Protein AF-A0A9Q3F6R2-F1 (afdb_monomer)

Secondary structure (DSSP, 8-state):
--------------------------------------------------------------------------PPP--EE-TTT--EE-HHHHHHHHHHHHHHHHHHHHHHHHHHHHHHHHHHHHHHHHHHHHHHHHHHHHHHHHHHHHHHHHHHHHHHHHHHHHHHHHHHHHHHHHHHHHHHHHHHHHHHHHHT-HHHHHHHHHHHHHT--

Mean predicted aligned error: 19.57 Å

pLDDT: mean 74.81, std 23.95, range [35.78, 98.62]

Solvent-accessible surface area (backbone atoms only — not comparable to full-atom values): 13846 Å² total; per-residue (Å²): 138,89,83,86,78,86,91,81,86,88,85,86,78,87,80,84,83,80,89,78,91,77,94,73,86,78,75,82,81,80,82,74,84,82,84,79,76,90,80,88,83,84,84,85,80,88,87,85,86,88,78,90,81,85,85,85,79,89,85,86,83,87,87,88,87,82,90,80,84,82,71,84,74,76,71,76,74,66,69,40,66,36,94,87,77,69,48,77,27,50,67,83,52,35,62,62,46,46,56,52,51,50,53,49,50,52,51,54,50,50,50,55,51,51,52,50,51,54,49,53,53,50,50,57,46,52,54,47,54,52,51,53,50,52,52,50,51,53,52,52,53,51,50,55,49,52,52,51,50,52,53,52,51,55,51,50,52,50,54,53,50,53,51,52,54,54,50,54,51,52,54,51,53,50,51,53,50,52,52,53,51,52,51,51,54,52,52,50,52,52,49,52,50,61,71,70,36,65,68,61,59,51,53,52,49,52,54,55,55,66,73,77,111

Foldseek 3Di:
DDDDDDPDDPDDDDDDDDDDDDDDDDDDDDDDDDDDDDDDDDDDDDDDDDDDDDDDDDDDDYDDDDDDDDPPPVDDAPWDAAPQPRDTDGPVVRVVCNVVSVVVVVVVVVVVVVVVVVVVVVVVVVVVVVVVVVVVVVVVVVVVVVVVVVVVVVVVVVVVVVVVVVVVVVVVVVVVVVVVVVVVVVVVVVVVCVVPPCVVVVVVVVVVVVVVD

Organism: NCBI:txid1389203

Sequence (213 aa):
MNWSLPNYLLSLQESSPSNLNDSEIVEPLKFEPSSSKNEMEKAEDQSNPYSLAANDSHSTPSPINNDHSQQLMRRKPKDTFCIHCHHHFTARGAKLHAQRCSRKRENDLALIVQDRIRSTEAQAKEEREIYDAVIKQMREEIYDLQESLKAIWHTLEITKRDYQTSLEYVDTQKIELELARSEINRLQQNLEFSINHPSLATQKTELTTSLLL

Radius of gyration: 57.31 Å; Cα contacts (8 Å, |Δi|>4): 31; chains: 1; bounding box: 109×50×186 Å

Structure (mmCIF, N/CA/C/O backbone):
data_AF-A0A9Q3F6R2-F1
#
_entry.id   AF-A0A9Q3F6R2-F1
#
loop_
_atom_site.group_PDB
_atom_site.id
_atom_site.type_symbol
_atom_site.label_atom_id
_atom_site.label_alt_id
_atom_site.label_comp_id
_atom_site.label_asym_id
_atom_site.label_entity_id
_atom_site.label_seq_id
_atom_site.pdbx_PDB_ins_code
_atom_site.Cartn_x
_atom_site.Cartn_y
_atom_site.Cartn_z
_atom_site.occupancy
_atom_site.B_iso_or_equiv
_atom_site.auth_seq_id
_atom_site.auth_comp_id
_atom_site.auth_asym_id
_atom_site.auth_atom_id
_atom_site.pdbx_PDB_model_num
ATOM 1 N N . MET A 1 1 ? 15.185 29.850 5.530 1.00 41.16 1 MET A N 1
ATOM 2 C CA . MET A 1 1 ? 15.185 28.904 4.395 1.00 41.16 1 MET A CA 1
ATOM 3 C C . MET A 1 1 ? 13.739 28.515 4.147 1.00 41.16 1 MET A C 1
ATOM 5 O O . MET A 1 1 ? 13.181 27.765 4.933 1.00 41.16 1 MET A O 1
ATOM 9 N N . ASN A 1 2 ? 13.117 29.145 3.150 1.00 39.22 2 ASN A N 1
ATOM 10 C CA . ASN A 1 2 ? 11.712 28.951 2.795 1.00 39.22 2 ASN A CA 1
ATOM 11 C C . ASN A 1 2 ? 11.591 27.737 1.878 1.00 39.22 2 ASN A C 1
ATOM 13 O O . ASN A 1 2 ? 12.096 27.774 0.760 1.00 39.22 2 ASN A O 1
ATOM 17 N N . TRP A 1 3 ? 10.903 26.699 2.342 1.00 39.00 3 TRP A N 1
ATOM 18 C CA . TRP A 1 3 ? 10.442 25.606 1.496 1.00 39.00 3 TRP A CA 1
ATOM 19 C C . TRP A 1 3 ? 8.949 25.813 1.256 1.00 39.00 3 TRP A C 1
ATOM 21 O O . TRP A 1 3 ? 8.133 25.623 2.153 1.00 39.00 3 TRP A O 1
ATOM 31 N N . SER A 1 4 ? 8.615 26.286 0.057 1.00 43.00 4 SER A N 1
ATOM 32 C CA . SER A 1 4 ? 7.243 26.341 -0.442 1.00 43.00 4 SER A CA 1
ATOM 33 C C . SER A 1 4 ? 6.946 25.008 -1.126 1.00 43.00 4 SER A C 1
ATOM 35 O O . SER A 1 4 ? 7.603 24.668 -2.110 1.00 43.00 4 SER A O 1
ATOM 37 N N . LEU A 1 5 ? 6.001 24.240 -0.584 1.00 54.50 5 LEU A N 1
ATOM 38 C CA . LEU A 1 5 ? 5.472 23.020 -1.198 1.00 54.50 5 LEU A CA 1
ATOM 39 C C . LEU A 1 5 ? 4.297 23.380 -2.130 1.00 54.50 5 LEU A C 1
ATOM 41 O O . LEU A 1 5 ? 3.478 24.223 -1.755 1.00 54.50 5 LEU A O 1
ATOM 45 N N . PRO A 1 6 ? 4.169 22.769 -3.323 1.00 51.97 6 PRO A N 1
ATOM 46 C CA . PRO A 1 6 ? 3.037 23.026 -4.208 1.00 51.97 6 PRO A CA 1
ATOM 47 C C . PRO A 1 6 ? 1.730 22.426 -3.671 1.00 51.97 6 PRO A C 1
ATOM 49 O O . PRO A 1 6 ? 1.611 21.218 -3.477 1.00 51.97 6 PRO A O 1
ATOM 52 N N . ASN A 1 7 ? 0.730 23.293 -3.503 1.00 49.62 7 ASN A N 1
ATOM 53 C CA . ASN A 1 7 ? -0.683 22.956 -3.333 1.00 49.62 7 ASN A CA 1
ATOM 54 C C . ASN A 1 7 ? -1.226 22.271 -4.596 1.00 49.62 7 ASN A C 1
ATOM 56 O O . ASN A 1 7 ? -1.571 22.958 -5.554 1.00 49.62 7 ASN A O 1
ATOM 60 N N . TYR A 1 8 ? -1.345 20.945 -4.589 1.00 47.72 8 TYR A N 1
ATOM 61 C CA . TYR A 1 8 ? -2.113 20.202 -5.598 1.00 47.72 8 TYR A CA 1
ATOM 62 C C . TYR A 1 8 ? -2.826 18.982 -5.003 1.00 47.72 8 TYR A C 1
ATOM 64 O O . TYR A 1 8 ? -2.794 17.918 -5.593 1.00 47.72 8 TYR A O 1
ATOM 72 N N . LEU A 1 9 ? -3.487 19.106 -3.848 1.00 45.59 9 LEU A N 1
ATOM 73 C CA . LEU A 1 9 ? -4.456 18.097 -3.382 1.00 45.59 9 LEU A CA 1
ATOM 74 C C . LEU A 1 9 ? -5.565 18.748 -2.540 1.00 45.59 9 LEU A C 1
ATOM 76 O O . LEU A 1 9 ? -5.749 18.456 -1.364 1.00 45.59 9 LEU A O 1
ATOM 80 N N . LEU A 1 10 ? -6.314 19.656 -3.160 1.00 49.31 10 LEU A N 1
ATOM 81 C CA . LEU A 1 10 ? -7.579 20.163 -2.631 1.00 49.31 10 LEU A CA 1
ATOM 82 C C . LEU A 1 10 ? -8.619 20.009 -3.733 1.00 49.31 10 LEU A C 1
ATOM 84 O O . LEU A 1 10 ? -8.715 20.868 -4.597 1.00 49.31 10 LEU A O 1
ATOM 88 N N . SER A 1 11 ? -9.294 18.857 -3.728 1.00 48.75 11 SER A N 1
ATOM 89 C CA . SER A 1 11 ? -10.658 18.638 -4.228 1.00 48.75 11 SER A CA 1
ATOM 90 C C . SER A 1 11 ? -10.917 17.137 -4.300 1.00 48.75 11 SER A C 1
ATOM 92 O O . SER A 1 11 ? -10.676 16.528 -5.330 1.00 48.75 11 SER A O 1
ATOM 94 N N . LEU A 1 12 ? -11.426 16.550 -3.218 1.00 44.28 12 LEU A N 1
ATOM 95 C CA . LEU A 1 12 ? -12.366 15.428 -3.280 1.00 44.28 12 LEU A CA 1
ATOM 96 C C . LEU A 1 12 ? -13.216 15.501 -2.011 1.00 44.28 12 LEU A C 1
ATOM 98 O O . LEU A 1 12 ? -12.888 14.979 -0.949 1.00 44.28 12 LEU A O 1
ATOM 102 N N . GLN A 1 13 ? -14.263 16.303 -2.150 1.00 44.28 13 GLN A N 1
ATOM 103 C CA . GLN A 1 13 ? -15.336 16.492 -1.200 1.00 44.28 13 GLN A CA 1
ATOM 104 C C . GLN A 1 13 ? -16.346 15.348 -1.365 1.00 44.28 13 GLN A C 1
ATOM 106 O O . GLN A 1 13 ? -16.750 15.030 -2.479 1.00 44.28 13 GLN A O 1
ATOM 111 N N . GLU A 1 14 ? -16.684 14.746 -0.227 1.00 46.06 14 GLU A N 1
ATOM 112 C CA . GLU A 1 14 ? -17.951 14.110 0.152 1.00 46.06 14 GLU A CA 1
ATOM 113 C C . GLU A 1 14 ? -18.752 13.354 -0.922 1.00 46.06 14 GLU A C 1
ATOM 115 O O . GLU A 1 14 ? -19.451 13.922 -1.756 1.00 46.06 14 GLU A O 1
ATOM 120 N N . SER A 1 15 ? -18.815 12.035 -0.759 1.00 44.41 15 SER A N 1
ATOM 121 C CA . SER A 1 15 ? -20.092 11.316 -0.834 1.00 44.41 15 SER A CA 1
ATOM 122 C C . SER A 1 15 ? -19.966 9.961 -0.140 1.00 44.41 15 SER A C 1
ATOM 124 O O . SER A 1 15 ? -19.318 9.041 -0.625 1.00 44.41 15 SER A O 1
ATOM 126 N N . SER A 1 16 ? -20.609 9.843 1.023 1.00 45.66 16 SER A N 1
ATOM 127 C CA . SER A 1 16 ? -21.118 8.545 1.474 1.00 45.66 16 SER A CA 1
ATOM 128 C C . SER A 1 16 ? -22.253 8.121 0.537 1.00 45.66 16 SER A C 1
ATOM 130 O O . SER A 1 16 ? -23.018 8.975 0.081 1.00 45.66 16 SER A O 1
ATOM 132 N N . PRO A 1 17 ? -22.427 6.812 0.321 1.00 52.22 17 PRO A N 1
ATOM 133 C CA . PRO A 1 17 ? -23.626 6.237 0.905 1.00 52.22 17 PRO A CA 1
ATOM 134 C C . PRO A 1 17 ? -23.395 4.894 1.597 1.00 52.22 17 PRO A C 1
ATOM 136 O O . PRO A 1 17 ? -22.452 4.147 1.357 1.00 52.22 17 PRO A O 1
ATOM 139 N N . SER A 1 18 ? -24.324 4.666 2.510 1.00 43.28 18 SER A N 1
ATOM 140 C CA . SER A 1 18 ? -24.515 3.539 3.400 1.00 43.28 18 SER A CA 1
ATOM 141 C C . SER A 1 18 ? -24.787 2.215 2.684 1.00 43.28 18 SER A C 1
ATOM 143 O O . SER A 1 18 ? -25.370 2.207 1.606 1.00 43.28 18 SER A O 1
ATOM 145 N N . ASN A 1 19 ? -24.524 1.134 3.426 1.00 44.12 19 ASN A N 1
ATOM 146 C CA . ASN A 1 19 ? -25.153 -0.188 3.347 1.00 44.12 19 ASN A CA 1
ATOM 147 C C . ASN A 1 19 ? -25.058 -0.936 2.014 1.00 44.12 19 ASN A C 1
ATOM 149 O O . ASN A 1 19 ? -25.747 -0.601 1.063 1.00 44.12 19 ASN A O 1
ATOM 153 N N . LEU A 1 20 ? -24.368 -2.077 2.046 1.00 47.88 20 LEU A N 1
ATOM 154 C CA . LEU A 1 20 ? -24.984 -3.371 1.749 1.00 47.88 20 LEU A CA 1
ATOM 155 C C . LEU A 1 20 ? -24.122 -4.484 2.363 1.00 47.88 20 LEU A C 1
ATOM 157 O O . LEU A 1 20 ? -22.929 -4.600 2.089 1.00 47.88 20 LEU A O 1
ATOM 161 N N . ASN A 1 21 ? -24.763 -5.270 3.228 1.00 48.19 21 ASN A N 1
ATOM 162 C CA . ASN A 1 21 ? -24.410 -6.664 3.453 1.00 48.19 21 ASN A CA 1
ATOM 163 C C . ASN A 1 21 ? -24.349 -7.364 2.091 1.00 48.19 21 ASN A C 1
ATOM 165 O O . ASN A 1 21 ? -25.269 -7.201 1.298 1.00 48.19 21 ASN A O 1
ATOM 169 N N . ASP A 1 22 ? -23.313 -8.151 1.836 1.00 45.06 22 ASP A N 1
ATOM 170 C CA . ASP A 1 22 ? -23.490 -9.598 1.764 1.00 45.06 22 ASP A CA 1
ATOM 171 C C . ASP A 1 22 ? -22.140 -10.298 1.656 1.00 45.06 22 ASP A C 1
ATOM 173 O O . ASP A 1 22 ? -21.178 -9.831 1.050 1.00 45.06 22 ASP A O 1
ATOM 177 N N . SER A 1 23 ? -22.077 -11.417 2.366 1.00 53.72 23 SER A N 1
ATOM 178 C CA . SER A 1 23 ? -20.930 -12.301 2.436 1.00 53.72 23 SER A CA 1
ATOM 179 C C . SER A 1 23 ? -20.843 -13.086 1.136 1.00 53.72 23 SER A C 1
ATOM 181 O O . SER A 1 23 ? -21.634 -14.001 0.929 1.00 53.72 23 SER A O 1
ATOM 183 N N . GLU A 1 24 ? -19.864 -12.775 0.292 1.00 49.75 24 GLU A N 1
ATOM 184 C CA . GLU A 1 24 ? -19.479 -13.660 -0.802 1.00 49.75 24 GLU A CA 1
ATOM 185 C C . GLU A 1 24 ? -18.028 -14.103 -0.610 1.00 49.75 24 GLU A C 1
ATOM 187 O O . GLU A 1 24 ? -17.073 -13.324 -0.628 1.00 49.75 24 GLU A O 1
ATOM 192 N N . ILE A 1 25 ? -17.899 -15.395 -0.325 1.00 53.69 25 ILE A N 1
ATOM 193 C CA . ILE A 1 25 ? -16.655 -16.139 -0.199 1.00 53.69 25 ILE A CA 1
ATOM 194 C C . ILE A 1 25 ? -16.015 -16.159 -1.590 1.00 53.69 25 ILE A C 1
ATOM 196 O O . ILE A 1 25 ? -16.430 -16.923 -2.457 1.00 53.69 25 ILE A O 1
ATOM 200 N N . VAL A 1 26 ? -15.017 -15.304 -1.813 1.00 49.88 26 VAL A N 1
ATOM 201 C CA . VAL A 1 26 ? -14.212 -15.339 -3.037 1.00 49.88 26 VAL A CA 1
ATOM 202 C C . VAL A 1 26 ? -13.171 -16.445 -2.894 1.00 49.88 26 VAL A C 1
ATOM 204 O O . VAL A 1 26 ? -12.203 -16.342 -2.140 1.00 49.88 26 VAL A O 1
ATOM 207 N N . GLU A 1 27 ? -13.418 -17.532 -3.613 1.00 62.59 27 GLU A N 1
ATOM 208 C CA . GLU A 1 27 ? -12.507 -18.651 -3.822 1.00 62.59 27 GLU A CA 1
ATOM 209 C C . GLU A 1 27 ? -11.186 -18.150 -4.453 1.00 62.59 27 GLU A C 1
ATOM 211 O O . GLU A 1 27 ? -11.216 -17.325 -5.373 1.00 62.59 27 GLU A O 1
ATOM 216 N N . PRO A 1 28 ? -10.002 -18.596 -3.995 1.00 52.81 28 PRO A N 1
ATOM 217 C CA . PRO A 1 28 ? -8.743 -18.121 -4.556 1.00 52.81 28 PRO A CA 1
ATOM 218 C C . PRO A 1 28 ? -8.548 -18.648 -5.986 1.00 52.81 28 PRO A C 1
ATOM 220 O O . PRO A 1 28 ? -8.394 -19.852 -6.206 1.00 52.81 28 PRO A O 1
ATOM 223 N N . LEU A 1 29 ? -8.504 -17.728 -6.958 1.00 49.31 29 LEU A N 1
ATOM 224 C CA . LEU A 1 29 ? -8.127 -18.012 -8.344 1.00 49.31 29 LEU A CA 1
ATOM 225 C C . LEU A 1 29 ? -6.753 -18.698 -8.392 1.00 49.31 29 LEU A C 1
ATOM 227 O O . LEU A 1 29 ? -5.720 -18.098 -8.086 1.00 49.31 29 LEU A O 1
ATOM 231 N N . LYS A 1 30 ? -6.739 -19.956 -8.841 1.00 49.38 30 LYS A N 1
ATOM 232 C CA . LYS A 1 30 ? -5.527 -20.651 -9.281 1.00 49.38 30 LYS A CA 1
ATOM 233 C C . LYS A 1 30 ? -4.996 -19.967 -10.541 1.00 49.38 30 LYS A C 1
ATOM 235 O O . LYS A 1 30 ? -5.598 -20.068 -11.605 1.00 49.38 30 LYS A O 1
ATOM 240 N N . PHE A 1 31 ? -3.858 -19.295 -10.417 1.00 49.31 31 PHE A N 1
ATOM 241 C CA . PHE A 1 31 ? -3.061 -18.856 -11.558 1.00 49.31 31 PHE A CA 1
ATOM 242 C C . PHE A 1 31 ? -2.320 -20.069 -12.136 1.00 49.31 31 PHE A C 1
ATOM 244 O O . PHE A 1 31 ? -1.377 -20.570 -11.523 1.00 49.31 31 PHE A O 1
ATOM 251 N N . GLU A 1 32 ? -2.735 -20.546 -13.309 1.00 55.84 32 GLU A N 1
ATOM 252 C CA . GLU A 1 32 ? -1.864 -21.372 -14.146 1.00 55.84 32 GLU A CA 1
ATOM 253 C C . GLU A 1 32 ? -0.921 -20.464 -14.953 1.00 55.84 32 GLU A C 1
ATOM 255 O O . GLU A 1 32 ? -1.377 -19.489 -15.557 1.00 55.84 32 GLU A O 1
ATOM 260 N N . PRO A 1 33 ? 0.390 -20.753 -15.004 1.00 48.53 33 PRO A N 1
ATOM 261 C CA . PRO A 1 33 ? 1.300 -20.042 -15.884 1.00 48.53 33 PRO A CA 1
ATOM 262 C C . PRO A 1 33 ? 1.116 -20.552 -17.317 1.00 48.53 33 PRO A C 1
ATOM 264 O O . PRO A 1 33 ? 1.596 -21.624 -17.689 1.00 48.53 33 PRO A O 1
ATOM 267 N N . SER A 1 34 ? 0.438 -19.764 -18.149 1.00 42.72 34 SER A N 1
ATOM 268 C CA . SER A 1 34 ? 0.380 -19.988 -19.591 1.00 42.72 34 SER A CA 1
ATOM 269 C C . SER A 1 34 ? 1.767 -19.785 -20.209 1.00 42.72 34 SER A C 1
ATOM 271 O O . SER A 1 34 ? 2.235 -18.665 -20.414 1.00 42.72 34 SER A O 1
ATOM 273 N N . SER A 1 35 ? 2.422 -20.910 -20.491 1.00 47.09 35 SER A N 1
ATOM 274 C CA . SER A 1 35 ? 3.579 -21.031 -21.372 1.00 47.09 35 SER A CA 1
ATOM 275 C C . SER A 1 35 ? 3.159 -20.687 -22.803 1.00 47.09 35 SER A C 1
ATOM 277 O O . SER A 1 35 ? 2.506 -21.495 -23.461 1.00 47.09 35 SER A O 1
ATOM 279 N N . SER A 1 36 ? 3.541 -19.507 -23.294 1.00 44.75 36 SER A N 1
ATOM 280 C CA . SER A 1 36 ? 3.466 -19.196 -24.724 1.00 44.75 36 SER A CA 1
ATOM 281 C C . SER A 1 36 ? 4.859 -19.175 -25.326 1.00 44.75 36 SER A C 1
ATOM 283 O O . SER A 1 36 ? 5.738 -18.403 -24.948 1.00 44.75 36 SER A O 1
ATOM 285 N N . LYS A 1 37 ? 5.024 -20.128 -26.238 1.00 46.75 37 LYS A N 1
ATOM 286 C CA . LYS A 1 37 ? 6.197 -20.422 -27.042 1.00 46.75 37 LYS A CA 1
ATOM 287 C C . LYS A 1 37 ? 6.466 -19.303 -28.045 1.00 46.75 37 LYS A C 1
ATOM 289 O O . LYS A 1 37 ? 5.549 -18.671 -28.556 1.00 46.75 37 LYS A O 1
ATOM 294 N N . ASN A 1 38 ? 7.752 -19.152 -28.341 1.00 42.53 38 ASN A N 1
ATOM 295 C CA . ASN A 1 38 ? 8.293 -18.486 -29.517 1.00 42.53 38 ASN A CA 1
ATOM 296 C C . ASN A 1 38 ? 7.565 -18.920 -30.795 1.00 42.53 38 ASN A C 1
ATOM 298 O O . ASN A 1 38 ? 7.578 -20.109 -31.110 1.00 42.53 38 ASN A O 1
ATOM 302 N N . GLU A 1 39 ? 7.094 -17.959 -31.584 1.00 48.97 39 GLU A N 1
ATOM 303 C CA . GLU A 1 39 ? 6.972 -18.130 -33.030 1.00 48.97 39 GLU A CA 1
ATOM 304 C C . GLU A 1 39 ? 7.717 -16.996 -33.730 1.00 48.97 39 GLU A C 1
ATOM 306 O O . GLU A 1 39 ? 7.384 -15.815 -33.678 1.00 48.97 39 GLU A O 1
ATOM 311 N N . MET A 1 40 ? 8.836 -17.423 -34.298 1.00 47.97 40 MET A N 1
ATOM 312 C CA . MET A 1 40 ? 9.723 -16.712 -35.188 1.00 47.97 40 MET A CA 1
ATOM 313 C C . MET A 1 40 ? 9.092 -16.812 -36.575 1.00 47.97 40 MET A C 1
ATOM 315 O O . MET A 1 40 ? 9.150 -17.883 -37.175 1.00 47.97 40 MET A O 1
ATOM 319 N N . GLU A 1 41 ? 8.491 -15.734 -37.077 1.00 50.66 41 GLU A N 1
ATOM 320 C CA . GLU A 1 41 ? 8.012 -15.698 -38.459 1.00 50.66 41 GLU A CA 1
ATOM 321 C C . GLU A 1 41 ? 8.889 -14.789 -39.322 1.00 50.66 41 GLU A C 1
ATOM 323 O O . GLU A 1 41 ? 9.129 -13.610 -39.062 1.00 50.66 41 GLU A O 1
ATOM 328 N N . LYS A 1 42 ? 9.445 -15.458 -40.324 1.00 44.56 42 LYS A N 1
ATOM 329 C CA . LYS A 1 42 ? 10.435 -15.045 -41.299 1.00 44.56 42 LYS A CA 1
ATOM 330 C C . LYS A 1 42 ? 9.688 -14.455 -42.495 1.00 44.56 42 LYS A C 1
ATOM 332 O O . LYS A 1 42 ? 8.955 -15.182 -43.153 1.00 44.56 42 LYS A O 1
ATOM 337 N N . ALA A 1 43 ? 9.915 -13.183 -42.810 1.00 45.28 43 ALA A N 1
ATOM 338 C CA . ALA A 1 43 ? 9.476 -12.586 -44.070 1.00 45.28 43 ALA A CA 1
ATOM 339 C C . ALA A 1 43 ? 10.702 -12.189 -44.905 1.00 45.28 43 ALA A C 1
ATOM 341 O O . ALA A 1 43 ? 11.269 -11.108 -44.757 1.00 45.28 43 ALA A O 1
ATOM 342 N N . GLU A 1 44 ? 11.126 -13.114 -45.766 1.00 48.16 44 GLU A N 1
ATOM 343 C CA . GLU A 1 44 ? 11.818 -12.808 -47.017 1.00 48.16 44 GLU A CA 1
ATOM 344 C C . GLU A 1 44 ? 10.722 -12.554 -48.061 1.00 48.16 44 GLU A C 1
ATOM 346 O O . GLU A 1 44 ? 9.926 -13.458 -48.283 1.00 48.16 44 GLU A O 1
ATOM 351 N N . ASP A 1 45 ? 10.661 -11.374 -48.692 1.00 39.19 45 ASP A N 1
ATOM 352 C CA . ASP A 1 45 ? 10.586 -11.328 -50.159 1.00 39.19 45 ASP A CA 1
ATOM 353 C C . ASP A 1 45 ? 10.744 -9.928 -50.781 1.00 39.19 45 ASP A C 1
ATOM 355 O O . ASP A 1 45 ? 10.048 -8.970 -50.462 1.00 39.19 45 ASP A O 1
ATOM 359 N N . GLN A 1 46 ? 11.698 -9.880 -51.713 1.00 42.19 46 GLN A N 1
ATOM 360 C CA . GLN A 1 46 ? 11.608 -9.314 -53.062 1.00 42.19 46 GLN A CA 1
ATOM 361 C C . GLN A 1 46 ? 10.885 -7.971 -53.292 1.00 42.19 46 GLN A C 1
ATOM 363 O O . GLN A 1 46 ? 9.679 -7.921 -53.493 1.00 42.19 46 GLN A O 1
ATOM 368 N N . SER A 1 47 ? 11.676 -6.929 -53.578 1.00 44.28 47 SER A N 1
ATOM 369 C CA . SER A 1 47 ? 11.513 -6.188 -54.843 1.00 44.28 47 SER A CA 1
ATOM 370 C C . SER A 1 47 ? 12.758 -5.361 -55.184 1.00 44.28 47 SER A C 1
ATOM 372 O O . SER A 1 47 ? 13.061 -4.347 -54.557 1.00 44.28 47 SER A O 1
ATOM 374 N N . ASN A 1 48 ? 13.466 -5.820 -56.212 1.00 46.91 48 ASN A N 1
ATOM 375 C CA . ASN A 1 48 ? 14.524 -5.137 -56.950 1.00 46.91 48 ASN A CA 1
ATOM 376 C C . ASN A 1 48 ? 13.894 -4.427 -58.165 1.00 46.91 48 ASN A C 1
ATOM 378 O O . ASN A 1 48 ? 13.227 -5.114 -58.938 1.00 46.91 48 ASN A O 1
ATOM 382 N N . PRO A 1 49 ? 14.117 -3.123 -58.407 1.00 45.03 49 PRO A N 1
ATOM 383 C CA . PRO A 1 49 ? 13.793 -2.512 -59.688 1.00 45.03 49 PRO A CA 1
ATOM 384 C C . PRO A 1 49 ? 15.075 -2.170 -60.467 1.00 45.03 49 PRO A C 1
ATOM 386 O O . PRO A 1 49 ? 15.696 -1.128 -60.269 1.00 45.03 49 PRO A O 1
ATOM 389 N N . TYR A 1 50 ? 15.447 -3.042 -61.406 1.00 40.03 50 TYR A N 1
ATOM 390 C CA . TYR A 1 50 ? 16.255 -2.661 -62.569 1.00 40.03 50 TYR A CA 1
ATOM 391 C C . TYR A 1 50 ? 15.341 -2.024 -63.622 1.00 40.03 50 TYR A C 1
ATOM 393 O O . TYR A 1 50 ? 14.316 -2.616 -63.948 1.00 40.03 50 TYR A O 1
ATOM 401 N N . SER A 1 51 ? 15.744 -0.884 -64.192 1.00 42.03 51 SER A N 1
ATOM 402 C CA . SER A 1 51 ? 15.527 -0.458 -65.597 1.00 42.03 51 SER A CA 1
ATOM 403 C C . SER A 1 51 ? 16.226 0.903 -65.774 1.00 42.03 51 SER A C 1
ATOM 405 O O . SER A 1 51 ? 15.779 1.898 -65.220 1.00 42.03 51 SER A O 1
ATOM 407 N N . LEU A 1 52 ? 17.459 1.002 -66.287 1.00 48.31 52 LEU A N 1
ATOM 408 C CA . LEU A 1 52 ? 17.847 0.945 -67.707 1.00 48.31 52 LEU A CA 1
ATOM 409 C C . LEU A 1 52 ? 16.872 1.691 -68.630 1.00 48.31 52 LEU A C 1
ATOM 411 O O . LEU A 1 52 ? 15.884 1.129 -69.083 1.00 48.31 52 LEU A O 1
ATOM 415 N N . ALA A 1 53 ? 17.224 2.931 -68.969 1.00 40.28 53 ALA A N 1
ATOM 416 C CA . ALA A 1 53 ? 16.799 3.575 -70.205 1.00 40.28 53 ALA A CA 1
ATOM 417 C C . ALA A 1 53 ? 18.053 4.090 -70.921 1.00 40.28 53 ALA A C 1
ATOM 419 O O . ALA A 1 53 ? 18.646 5.104 -70.549 1.00 40.28 53 ALA A O 1
ATOM 420 N N . ALA A 1 54 ? 18.486 3.310 -71.909 1.00 40.66 54 ALA A N 1
ATOM 421 C CA . ALA A 1 54 ? 19.370 3.739 -72.975 1.00 40.66 54 ALA A CA 1
ATOM 422 C C . ALA A 1 54 ? 18.524 4.500 -74.005 1.00 40.66 54 ALA A C 1
ATOM 424 O O . ALA A 1 54 ? 17.496 3.988 -74.436 1.00 40.66 54 ALA A O 1
ATOM 425 N N . ASN A 1 55 ? 18.963 5.693 -74.404 1.00 43.38 55 ASN A N 1
ATOM 426 C CA . ASN A 1 55 ? 18.460 6.359 -75.601 1.00 43.38 55 ASN A CA 1
ATOM 427 C C . ASN A 1 55 ? 19.563 6.317 -76.657 1.00 43.38 55 ASN A C 1
ATOM 429 O O . ASN A 1 55 ? 20.458 7.162 -76.670 1.00 43.38 55 ASN A O 1
ATOM 433 N N . ASP A 1 56 ? 19.473 5.304 -77.515 1.00 36.47 56 ASP A N 1
ATOM 434 C CA . ASP A 1 56 ? 20.067 5.297 -78.844 1.00 36.47 56 ASP A CA 1
ATOM 435 C C . ASP A 1 56 ? 19.145 6.061 -79.804 1.00 36.47 56 ASP A C 1
ATOM 437 O O . ASP A 1 56 ? 17.923 5.907 -79.801 1.00 36.47 56 ASP A O 1
ATOM 441 N N . SER A 1 57 ? 19.732 6.890 -80.659 1.00 48.62 57 SER A N 1
ATOM 442 C CA . SER A 1 57 ? 19.080 7.417 -81.857 1.00 48.62 57 SER A CA 1
ATOM 443 C C . SER A 1 57 ? 20.090 7.383 -83.002 1.00 48.62 57 SER A C 1
ATOM 445 O O . SER A 1 57 ? 21.009 8.196 -83.071 1.00 48.62 57 SER A O 1
ATOM 447 N N . HIS A 1 58 ? 19.916 6.395 -83.881 1.00 42.28 58 HIS A N 1
ATOM 448 C CA . HIS A 1 58 ? 20.414 6.371 -85.261 1.00 42.28 58 HIS A CA 1
ATOM 449 C C . HIS A 1 58 ? 19.700 7.498 -86.061 1.00 42.28 58 HIS A C 1
ATOM 451 O O . HIS A 1 58 ? 18.593 7.876 -85.697 1.00 42.28 58 HIS A O 1
ATOM 457 N N . SER A 1 59 ? 20.183 8.128 -87.136 1.00 39.53 59 SER A N 1
ATOM 458 C CA . SER A 1 59 ? 21.007 7.692 -88.269 1.00 39.53 59 SER A CA 1
ATOM 459 C C . SER A 1 59 ? 21.536 8.921 -89.036 1.00 39.53 59 SER A C 1
ATOM 461 O O . SER A 1 59 ? 20.835 9.924 -89.133 1.00 39.53 59 SER A O 1
ATOM 463 N N . THR A 1 60 ? 22.702 8.823 -89.682 1.00 40.47 60 THR A N 1
ATOM 464 C CA . THR A 1 60 ? 22.865 8.847 -91.163 1.00 40.47 60 THR A CA 1
ATOM 465 C C . THR A 1 60 ? 24.360 8.793 -91.550 1.00 40.47 60 THR A C 1
ATOM 467 O O . THR A 1 60 ? 25.190 9.291 -90.788 1.00 40.47 60 THR A O 1
ATOM 470 N N . PRO A 1 61 ? 24.740 8.177 -92.694 1.00 47.97 61 PRO A N 1
ATOM 471 C CA . PRO A 1 61 ? 26.143 7.954 -93.060 1.00 47.97 61 PRO A CA 1
ATOM 472 C C . PRO A 1 61 ? 26.672 8.836 -94.219 1.00 47.97 61 PRO A C 1
ATOM 474 O O . PRO A 1 61 ? 26.042 8.900 -95.267 1.00 47.97 61 PRO A O 1
ATOM 477 N N . SER A 1 62 ? 27.898 9.364 -94.019 1.00 40.94 62 SER A N 1
ATOM 478 C CA . SER A 1 62 ? 29.070 9.453 -94.939 1.00 40.94 62 SER A CA 1
ATOM 479 C C . SER A 1 62 ? 29.018 10.251 -96.273 1.00 40.94 62 SER A C 1
ATOM 481 O O . SER A 1 62 ? 27.939 10.431 -96.823 1.00 40.94 62 SER A O 1
ATOM 483 N N . PRO A 1 63 ? 30.169 10.589 -96.930 1.00 54.97 63 PRO A N 1
ATOM 484 C CA . PRO A 1 63 ? 31.576 10.697 -96.468 1.00 54.97 63 PRO A CA 1
ATOM 485 C C . PRO A 1 63 ? 32.388 11.906 -97.065 1.00 54.97 63 PRO A C 1
ATOM 487 O O . PRO A 1 63 ? 31.898 12.652 -97.903 1.00 54.97 63 PRO A O 1
ATOM 490 N N . IL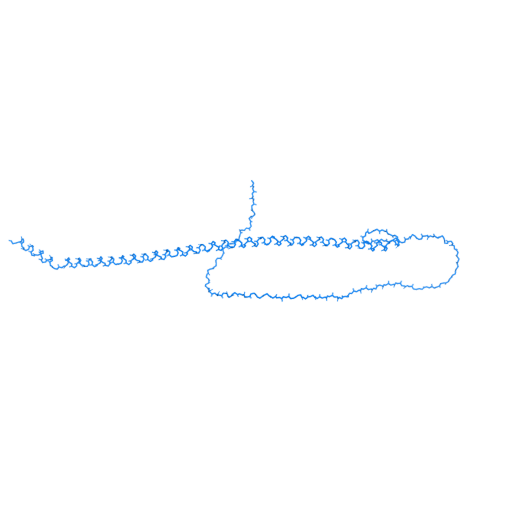E A 1 64 ? 33.693 11.963 -96.725 1.00 39.22 64 ILE A N 1
ATOM 491 C CA . ILE A 1 64 ? 34.853 12.459 -97.524 1.00 39.22 64 ILE A CA 1
ATOM 492 C C . ILE A 1 64 ? 35.483 13.843 -97.182 1.00 39.22 64 ILE A C 1
ATOM 494 O O . ILE A 1 64 ? 34.961 14.903 -97.498 1.00 39.22 64 ILE A O 1
ATOM 498 N N . ASN A 1 65 ? 36.733 13.723 -96.703 1.00 38.53 65 ASN A N 1
ATOM 499 C CA . ASN A 1 65 ? 37.946 14.542 -96.885 1.00 38.53 65 ASN A CA 1
ATOM 500 C C . ASN A 1 65 ? 38.369 15.682 -95.934 1.00 38.53 65 ASN A C 1
ATOM 502 O O . ASN A 1 65 ? 37.770 16.745 -95.846 1.00 38.53 65 ASN A O 1
ATOM 506 N N . ASN A 1 66 ? 39.593 15.434 -95.446 1.00 37.47 66 ASN A N 1
ATOM 507 C CA . ASN A 1 66 ? 40.749 16.315 -95.291 1.00 37.47 66 ASN A CA 1
ATOM 508 C C . ASN A 1 66 ? 40.894 17.179 -94.029 1.00 37.47 66 ASN A C 1
ATOM 510 O O . ASN A 1 66 ? 40.279 18.220 -93.854 1.00 37.47 66 ASN A O 1
ATOM 514 N N . ASP A 1 67 ? 41.855 16.718 -93.223 1.00 35.78 67 ASP A N 1
ATOM 515 C CA . ASP A 1 67 ? 43.112 17.432 -92.977 1.00 35.78 67 ASP A CA 1
ATOM 516 C C . ASP A 1 67 ? 43.022 18.721 -92.147 1.00 35.78 67 ASP A C 1
ATOM 518 O O . ASP A 1 67 ? 42.837 19.813 -92.670 1.00 35.78 67 ASP A O 1
ATOM 522 N N . HIS A 1 68 ? 43.206 18.577 -90.830 1.00 39.94 68 HIS A N 1
ATOM 523 C CA . HIS A 1 68 ? 44.069 19.464 -90.045 1.00 39.94 68 HIS A CA 1
ATOM 524 C C . HIS A 1 68 ? 44.200 18.983 -88.588 1.00 39.94 68 HIS A C 1
ATOM 526 O O . HIS A 1 68 ? 43.238 18.917 -87.828 1.00 39.94 68 HIS A O 1
ATOM 532 N N . SER A 1 69 ? 45.444 18.709 -88.190 1.00 42.91 69 SER A N 1
ATOM 533 C CA . SER A 1 69 ? 45.995 19.095 -86.884 1.00 42.91 69 SER A CA 1
ATOM 534 C C . SER A 1 69 ? 45.201 18.690 -85.632 1.00 42.91 69 SER A C 1
ATOM 536 O O . SER A 1 69 ? 44.704 19.541 -84.894 1.00 42.91 69 SER A O 1
ATOM 538 N N . GLN A 1 70 ? 45.176 17.396 -85.292 1.00 46.34 70 GLN A N 1
ATOM 539 C CA . GLN A 1 70 ? 44.839 16.981 -83.925 1.00 46.34 70 GLN A CA 1
ATOM 540 C C . GLN A 1 70 ? 46.023 17.256 -82.990 1.00 46.34 70 GLN A C 1
ATOM 542 O O . GLN A 1 70 ? 46.823 16.378 -82.667 1.00 46.34 70 GLN A O 1
ATOM 547 N N . GLN A 1 71 ? 46.113 18.500 -82.513 1.00 46.19 71 GLN A N 1
ATOM 548 C CA . GLN A 1 71 ? 46.700 18.758 -81.204 1.00 46.19 71 GLN A CA 1
ATOM 549 C C . GLN A 1 71 ? 45.984 17.848 -80.201 1.00 46.19 71 GLN A C 1
ATOM 551 O O . GLN A 1 71 ? 44.763 17.910 -80.059 1.00 46.19 71 GLN A O 1
ATOM 556 N N . LEU A 1 72 ? 46.751 16.985 -79.532 1.00 49.25 72 LEU A N 1
ATOM 557 C CA . LEU A 1 72 ? 46.331 16.163 -78.400 1.00 49.25 72 LEU A CA 1
ATOM 558 C C . LEU A 1 72 ? 45.815 17.066 -77.270 1.00 49.25 72 LEU A C 1
ATOM 560 O O . LEU A 1 72 ? 46.500 17.314 -76.278 1.00 49.25 72 LEU A O 1
ATOM 564 N N . MET A 1 73 ? 44.584 17.554 -77.400 1.00 45.28 73 MET A N 1
ATOM 565 C CA . MET A 1 73 ? 43.825 18.119 -76.300 1.00 45.28 73 MET A CA 1
ATOM 566 C C . MET A 1 73 ? 43.552 16.967 -75.339 1.00 45.28 73 MET A C 1
ATOM 568 O O . MET A 1 73 ? 42.578 16.226 -75.483 1.00 45.28 73 MET A O 1
ATOM 572 N N . ARG A 1 74 ? 44.455 16.778 -74.370 1.00 49.84 74 ARG A N 1
ATOM 573 C CA . ARG A 1 74 ? 44.222 15.946 -73.188 1.00 49.84 74 ARG A CA 1
ATOM 574 C C . ARG A 1 74 ? 42.942 16.462 -72.531 1.00 49.84 74 ARG A C 1
ATOM 576 O O . ARG A 1 74 ? 42.979 17.428 -71.773 1.00 49.84 74 ARG A O 1
ATOM 583 N N . ARG A 1 75 ? 41.796 15.857 -72.861 1.00 55.66 75 ARG A N 1
ATOM 584 C CA . ARG A 1 75 ? 40.524 16.117 -72.180 1.00 55.66 75 ARG A CA 1
ATOM 585 C C . ARG A 1 75 ? 40.797 15.943 -70.689 1.00 55.66 75 ARG A C 1
ATOM 587 O O . ARG A 1 75 ? 41.286 14.885 -70.289 1.00 55.66 75 ARG A O 1
ATOM 594 N N . LYS A 1 76 ? 40.557 16.993 -69.892 1.00 58.81 76 LYS A N 1
ATOM 595 C CA . LYS A 1 76 ? 40.707 16.926 -68.433 1.00 58.81 76 LYS A CA 1
ATOM 596 C C . LYS A 1 76 ? 39.951 15.682 -67.945 1.00 58.81 76 LYS A C 1
ATOM 598 O O . LYS A 1 76 ? 38.839 15.445 -68.432 1.00 58.81 76 LYS A O 1
ATOM 603 N N . PRO A 1 77 ? 40.552 14.847 -67.080 1.00 60.62 77 PRO A N 1
ATOM 604 C 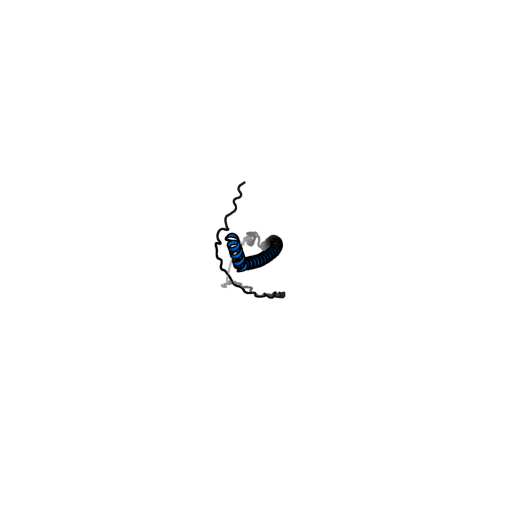CA . PRO A 1 77 ? 39.867 13.668 -66.570 1.00 60.62 77 PRO A CA 1
ATOM 605 C C . PRO A 1 77 ? 38.532 14.110 -65.963 1.00 60.62 77 PRO A C 1
ATOM 607 O O . PRO A 1 77 ? 38.477 15.118 -65.268 1.00 60.62 77 PRO A O 1
ATOM 610 N N . LYS A 1 78 ? 37.444 13.406 -66.295 1.00 66.62 78 LYS A N 1
ATOM 611 C CA . LYS A 1 78 ? 36.128 13.681 -65.710 1.00 66.62 78 LYS A CA 1
ATOM 612 C C . LYS A 1 78 ? 36.240 13.463 -64.201 1.00 66.62 78 LYS A C 1
ATOM 614 O O . LYS A 1 78 ? 36.368 12.319 -63.758 1.00 66.62 78 LYS A O 1
ATOM 619 N N . ASP A 1 79 ? 36.236 14.548 -63.439 1.00 72.44 79 ASP A N 1
ATOM 620 C CA . ASP A 1 79 ? 36.234 14.482 -61.984 1.00 72.44 79 ASP A CA 1
ATOM 621 C C . ASP A 1 79 ? 34.862 13.995 -61.516 1.00 72.44 79 ASP A C 1
ATOM 623 O O . ASP A 1 79 ? 33.821 14.484 -61.953 1.00 72.44 79 ASP A O 1
ATOM 627 N N . THR A 1 80 ? 34.861 12.983 -60.652 1.00 83.62 80 THR A N 1
ATOM 628 C CA . THR A 1 80 ? 33.651 12.420 -60.035 1.00 83.62 80 THR A CA 1
ATOM 629 C C . THR A 1 80 ? 33.705 12.725 -58.543 1.00 83.62 80 THR A C 1
ATOM 631 O O . THR A 1 80 ? 34.775 12.617 -57.946 1.00 83.62 80 THR A O 1
ATOM 634 N N . PHE A 1 81 ? 32.591 13.111 -57.921 1.00 88.12 81 PHE A N 1
ATOM 635 C CA . PHE A 1 81 ? 32.557 13.412 -56.486 1.00 88.12 81 PHE A CA 1
ATOM 636 C C . PHE A 1 81 ? 31.917 12.278 -55.678 1.00 88.12 81 PHE A C 1
ATOM 638 O O . PHE A 1 81 ? 31.117 11.498 -56.194 1.00 88.12 81 PHE A O 1
ATOM 645 N N . CYS A 1 82 ? 32.280 1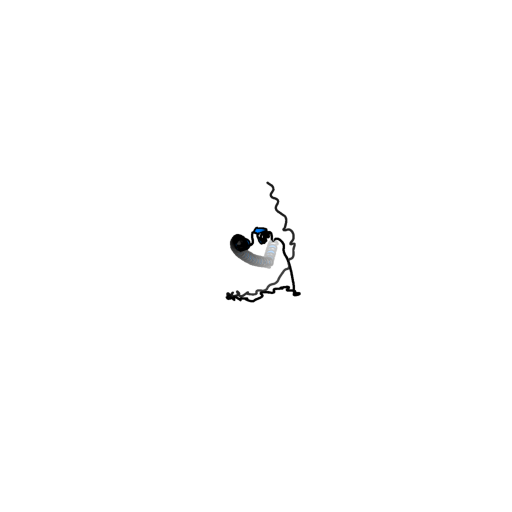2.169 -54.401 1.00 91.44 82 CYS A N 1
ATOM 646 C CA . CYS A 1 82 ? 31.653 11.231 -53.474 1.00 91.44 82 CYS A CA 1
ATOM 647 C C . CYS A 1 82 ? 30.399 11.841 -52.842 1.00 91.44 82 CYS A C 1
ATOM 649 O O . CYS A 1 82 ? 30.480 12.889 -52.214 1.00 91.44 82 CYS A O 1
ATOM 651 N N . ILE A 1 83 ? 29.260 11.154 -52.905 1.00 89.81 83 ILE A N 1
ATOM 652 C CA . ILE A 1 83 ? 27.992 11.627 -52.317 1.00 89.81 83 ILE A CA 1
ATOM 653 C C . ILE A 1 83 ? 27.976 11.679 -50.778 1.00 89.81 83 ILE A C 1
ATOM 655 O O . ILE A 1 83 ? 27.075 12.270 -50.201 1.00 89.81 83 ILE A O 1
ATOM 659 N N . HIS A 1 84 ? 28.930 11.035 -50.099 1.00 89.69 84 HIS A N 1
ATOM 660 C CA . HIS A 1 84 ? 28.945 10.952 -48.632 1.00 89.69 84 HIS A CA 1
ATOM 661 C C . HIS A 1 84 ? 29.876 11.973 -47.977 1.00 89.69 84 HIS A C 1
ATOM 663 O O . HIS A 1 84 ? 29.604 12.403 -46.863 1.00 89.69 84 HIS A O 1
ATOM 669 N N . CYS A 1 85 ? 30.966 12.358 -48.649 1.00 92.50 85 CYS A N 1
ATOM 670 C CA . CYS A 1 85 ? 31.918 13.349 -48.131 1.00 92.50 85 CYS A CA 1
ATOM 671 C C . CYS A 1 85 ? 32.110 14.567 -49.047 1.00 92.50 85 CYS A C 1
ATOM 673 O O . CYS A 1 85 ? 32.885 15.457 -48.718 1.00 92.50 85 CYS A O 1
ATOM 675 N N . HIS A 1 86 ? 31.446 14.591 -50.206 1.00 91.94 86 HIS A N 1
ATOM 676 C CA . HIS A 1 86 ? 31.491 15.658 -51.212 1.00 91.94 86 HIS A CA 1
ATOM 677 C C . HIS A 1 86 ? 32.892 15.997 -51.760 1.00 91.94 86 HIS A C 1
ATOM 679 O O . HIS A 1 86 ? 33.067 17.006 -52.436 1.00 91.94 86 HIS A O 1
ATOM 685 N N . HIS A 1 87 ? 33.894 15.135 -51.547 1.00 92.44 87 HIS A N 1
ATOM 686 C CA . HIS A 1 87 ? 35.218 15.299 -52.150 1.00 92.44 87 HIS A CA 1
ATOM 687 C C . HIS A 1 87 ? 35.247 14.872 -53.623 1.00 92.44 87 HIS A C 1
ATOM 689 O O . HIS A 1 87 ? 34.611 13.888 -54.011 1.00 92.44 87 HIS A O 1
ATOM 695 N N . HIS A 1 88 ? 36.032 15.595 -54.426 1.00 91.25 88 HIS A N 1
ATOM 696 C CA . HIS A 1 88 ? 36.272 15.316 -55.842 1.00 91.25 88 HIS A CA 1
ATOM 697 C C . HIS A 1 88 ? 37.457 14.365 -56.036 1.00 91.25 88 HIS A C 1
ATOM 699 O O . HIS A 1 88 ? 38.500 14.510 -55.399 1.00 91.25 88 HIS A O 1
ATOM 705 N N . PHE A 1 89 ? 37.307 13.410 -56.953 1.00 88.00 89 PHE A N 1
ATOM 706 C CA . PHE A 1 89 ? 38.314 12.406 -57.276 1.00 88.00 89 PHE A CA 1
ATOM 707 C C . PHE A 1 89 ? 38.464 12.241 -58.786 1.00 88.00 89 PHE A C 1
ATOM 709 O O . PHE A 1 89 ? 37.499 12.339 -59.547 1.00 88.00 89 PHE A O 1
ATOM 716 N N . THR A 1 90 ? 39.671 11.867 -59.212 1.00 86.94 90 THR A N 1
ATOM 717 C CA . THR A 1 90 ? 39.883 11.356 -60.568 1.00 86.94 90 THR A CA 1
ATOM 718 C C . THR A 1 90 ? 39.141 10.028 -60.746 1.00 86.94 90 THR A C 1
ATOM 720 O O . THR A 1 90 ? 38.972 9.262 -59.790 1.00 86.94 90 THR A O 1
ATOM 723 N N . ALA A 1 91 ? 38.741 9.704 -61.979 1.00 77.94 91 ALA A N 1
ATOM 724 C CA . ALA A 1 91 ? 37.942 8.510 -62.287 1.00 77.94 91 ALA A CA 1
ATOM 725 C C . ALA A 1 91 ? 38.493 7.194 -61.686 1.00 77.94 91 ALA A C 1
ATOM 727 O O . ALA A 1 91 ? 37.725 6.332 -61.262 1.00 77.94 91 ALA A O 1
ATOM 728 N N . ARG A 1 92 ? 39.824 7.041 -61.593 1.00 80.31 92 ARG A N 1
ATOM 729 C CA . ARG A 1 92 ? 40.468 5.845 -61.018 1.00 80.31 92 ARG A CA 1
ATOM 730 C C . ARG A 1 92 ? 40.382 5.793 -59.485 1.00 80.31 92 ARG A C 1
ATOM 732 O O . ARG A 1 92 ? 40.273 4.708 -58.923 1.00 80.31 92 ARG A O 1
ATOM 739 N N . GLY A 1 93 ? 40.423 6.947 -58.815 1.00 87.56 93 GLY A N 1
ATOM 740 C CA . GLY A 1 93 ? 40.350 7.056 -57.352 1.00 87.56 93 GLY A CA 1
ATOM 741 C C . GLY A 1 93 ? 38.923 7.030 -56.801 1.00 87.56 93 GLY A C 1
ATOM 742 O O . GLY A 1 93 ? 38.710 6.562 -55.683 1.00 87.56 93 GLY A O 1
ATOM 743 N N . ALA A 1 94 ? 37.941 7.461 -57.601 1.00 87.75 94 ALA A N 1
ATOM 744 C CA . ALA A 1 94 ? 36.546 7.587 -57.184 1.00 87.75 94 ALA A CA 1
ATOM 745 C C . ALA A 1 94 ? 35.938 6.259 -56.695 1.00 87.75 94 ALA A C 1
ATOM 747 O O . ALA A 1 94 ? 35.302 6.226 -55.644 1.00 87.75 94 ALA A O 1
ATOM 748 N N . LYS A 1 95 ? 36.185 5.142 -57.399 1.00 86.69 95 LYS A N 1
ATOM 749 C CA . LYS A 1 95 ? 35.615 3.827 -57.044 1.00 86.69 95 LYS A CA 1
ATOM 750 C C . LYS A 1 95 ? 36.144 3.290 -55.708 1.00 86.69 95 LYS A C 1
ATOM 752 O O . LYS A 1 95 ? 35.364 2.830 -54.878 1.00 86.69 95 LYS A O 1
ATOM 757 N N . LEU A 1 96 ? 37.460 3.364 -55.491 1.00 90.38 96 LEU A N 1
ATOM 758 C CA . LEU A 1 96 ? 38.085 2.912 -54.241 1.00 90.38 96 LEU A CA 1
ATOM 759 C C . LEU A 1 96 ? 37.683 3.800 -53.061 1.00 90.38 96 LEU A C 1
ATOM 761 O O . LEU A 1 96 ? 37.422 3.295 -51.969 1.00 90.38 96 LEU A O 1
ATOM 765 N N . HIS A 1 97 ? 37.609 5.115 -53.281 1.00 93.44 97 HIS A N 1
ATOM 766 C CA . HIS A 1 97 ? 37.143 6.039 -52.259 1.00 93.44 97 HIS A CA 1
ATOM 767 C C . HIS A 1 97 ? 35.677 5.780 -51.897 1.00 93.44 97 HIS A C 1
ATOM 769 O O . HIS A 1 97 ? 35.379 5.670 -50.714 1.00 93.44 97 HIS A O 1
ATOM 775 N N . ALA A 1 98 ? 34.782 5.628 -52.879 1.00 89.75 98 ALA A N 1
ATOM 776 C CA . ALA A 1 98 ? 33.360 5.396 -52.630 1.00 89.75 98 ALA A CA 1
ATOM 777 C C . ALA A 1 98 ? 33.128 4.172 -51.729 1.00 89.75 98 ALA A C 1
ATOM 779 O O . ALA A 1 98 ? 32.395 4.267 -50.750 1.00 89.75 98 ALA A O 1
ATOM 780 N N . GLN A 1 99 ? 33.830 3.061 -51.985 1.00 90.88 99 GLN A N 1
ATOM 781 C CA . GLN A 1 99 ? 33.746 1.862 -51.142 1.00 90.88 99 GLN A CA 1
ATOM 782 C C . GLN A 1 99 ? 34.257 2.103 -49.715 1.00 90.88 99 GLN A C 1
ATOM 784 O O . GLN A 1 99 ? 33.600 1.716 -48.750 1.00 90.88 99 GLN A O 1
ATOM 789 N N . ARG A 1 100 ? 35.417 2.758 -49.555 1.00 95.00 100 ARG A N 1
ATOM 790 C CA . ARG A 1 100 ? 35.970 3.063 -48.223 1.00 95.00 100 ARG A CA 1
ATOM 791 C C . ARG A 1 100 ? 35.109 4.063 -47.455 1.00 95.00 100 ARG A C 1
ATOM 793 O O . ARG A 1 100 ? 34.947 3.915 -46.251 1.00 95.00 100 ARG A O 1
ATOM 800 N N . CYS A 1 101 ? 34.566 5.064 -48.141 1.00 94.81 101 CYS A N 1
ATOM 801 C CA . CYS A 1 101 ? 33.720 6.091 -47.551 1.00 94.81 101 CYS A CA 1
ATOM 802 C C . CYS A 1 101 ? 32.362 5.521 -47.123 1.00 94.81 101 CYS A C 1
ATOM 804 O O . CYS A 1 101 ? 31.941 5.803 -46.005 1.00 94.81 101 CYS A O 1
ATOM 806 N N . SER A 1 102 ? 31.738 4.661 -47.943 1.00 93.56 102 SER A N 1
ATOM 807 C CA . SER A 1 102 ? 30.511 3.937 -47.566 1.00 93.56 102 SER A CA 1
ATOM 808 C C . SER A 1 102 ? 30.745 3.078 -46.330 1.00 93.56 102 SER A C 1
ATOM 810 O O . SER A 1 102 ? 30.073 3.266 -45.323 1.00 93.56 102 SER A O 1
ATOM 812 N N . ARG A 1 103 ? 31.788 2.235 -46.346 1.00 95.12 103 ARG A N 1
ATOM 813 C CA . ARG A 1 103 ? 32.115 1.367 -45.207 1.00 95.12 103 ARG A CA 1
ATOM 814 C C . ARG A 1 103 ? 32.424 2.165 -43.939 1.00 95.12 103 ARG A C 1
ATOM 816 O O . ARG A 1 103 ? 32.001 1.778 -42.858 1.00 95.12 103 ARG A O 1
ATOM 823 N N . LYS A 1 104 ? 33.154 3.282 -44.054 1.00 95.81 104 LYS A N 1
ATOM 824 C CA . LYS A 1 104 ? 33.413 4.165 -42.910 1.00 95.81 104 LYS A CA 1
ATOM 825 C C . LYS A 1 104 ? 32.102 4.706 -42.337 1.00 95.81 104 LYS A C 1
ATOM 827 O O . LYS A 1 104 ? 31.890 4.605 -41.140 1.00 95.81 104 LYS A O 1
ATOM 832 N N . ARG A 1 105 ? 31.213 5.218 -43.190 1.00 95.06 105 ARG A N 1
ATOM 833 C CA . ARG A 1 105 ? 29.913 5.749 -42.767 1.00 95.06 105 ARG A CA 1
ATOM 834 C C . ARG A 1 105 ? 29.029 4.679 -42.126 1.00 95.06 105 ARG A C 1
ATOM 836 O O . ARG A 1 105 ? 28.393 4.960 -41.121 1.00 95.06 105 ARG A O 1
ATOM 843 N N . GLU A 1 106 ? 28.978 3.480 -4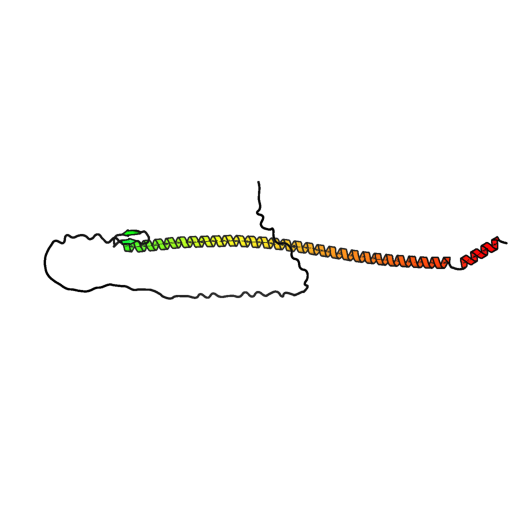2.698 1.00 95.88 106 GLU A N 1
ATOM 844 C CA . GLU A 1 106 ? 28.246 2.339 -42.132 1.00 95.88 106 GLU A CA 1
ATOM 845 C C . GLU A 1 106 ? 28.771 1.986 -40.737 1.00 95.88 106 GLU A C 1
ATOM 847 O O . GLU A 1 106 ? 27.980 1.836 -39.811 1.00 95.88 106 GLU A O 1
ATOM 852 N N . ASN A 1 107 ? 30.095 1.940 -40.566 1.00 96.50 107 ASN A N 1
ATOM 853 C CA . ASN A 1 107 ? 30.712 1.711 -39.262 1.00 96.50 107 ASN A CA 1
ATOM 854 C C . ASN A 1 107 ? 30.397 2.841 -38.268 1.00 96.50 107 ASN A C 1
ATOM 856 O O . ASN A 1 107 ? 30.033 2.559 -37.130 1.00 96.50 107 ASN A O 1
ATOM 860 N N . ASP A 1 108 ? 30.493 4.105 -38.688 1.00 95.81 108 ASP A N 1
ATOM 861 C CA . ASP A 1 108 ? 30.188 5.262 -37.836 1.00 95.81 108 ASP A CA 1
ATOM 862 C C . ASP A 1 108 ? 28.709 5.245 -37.396 1.00 95.81 108 ASP A C 1
ATOM 864 O O . ASP A 1 108 ? 28.395 5.480 -36.230 1.00 95.81 108 ASP A O 1
ATOM 868 N N . LEU A 1 109 ? 27.791 4.898 -38.306 1.00 96.19 109 LEU A N 1
ATOM 869 C CA . LEU A 1 109 ? 26.369 4.729 -37.993 1.00 96.19 109 LEU A CA 1
ATOM 870 C C . LEU A 1 109 ? 26.127 3.557 -37.039 1.00 96.19 109 LEU A C 1
ATOM 872 O O . LEU A 1 109 ? 25.342 3.698 -36.103 1.00 96.19 109 LEU A O 1
ATOM 876 N N . ALA A 1 110 ? 26.800 2.423 -37.245 1.00 96.62 110 ALA A N 1
ATOM 877 C CA . ALA A 1 110 ? 26.691 1.271 -36.357 1.00 96.62 110 ALA A CA 1
ATOM 878 C C . ALA A 1 110 ? 27.134 1.617 -34.927 1.00 96.62 110 ALA A C 1
ATOM 880 O O . ALA A 1 110 ? 26.453 1.236 -33.978 1.00 96.62 110 ALA A O 1
ATOM 881 N N . LEU A 1 111 ? 28.211 2.397 -34.772 1.00 97.06 111 LEU A N 1
ATOM 882 C CA . LEU A 1 111 ? 28.671 2.880 -33.466 1.00 97.06 111 LEU A CA 1
ATOM 883 C C . LEU A 1 111 ? 27.643 3.804 -32.801 1.00 97.06 111 LEU A C 1
ATOM 885 O O . LEU A 1 111 ? 27.305 3.594 -31.640 1.00 97.06 111 LEU A O 1
ATOM 889 N N . ILE A 1 112 ? 27.079 4.766 -33.541 1.00 97.25 112 ILE A N 1
ATOM 890 C CA . ILE A 1 112 ? 26.036 5.668 -33.014 1.00 97.25 112 ILE A CA 1
ATOM 891 C C . ILE A 1 112 ? 24.809 4.875 -32.546 1.00 97.25 112 ILE A C 1
ATOM 893 O O . ILE A 1 112 ? 24.259 5.140 -31.476 1.00 97.25 112 ILE A O 1
ATOM 897 N N . VAL A 1 113 ? 24.368 3.900 -33.344 1.00 97.44 113 VAL A N 1
ATOM 898 C CA . VAL A 1 113 ? 23.233 3.039 -32.989 1.00 97.44 113 VAL A CA 1
ATOM 899 C C . VAL A 1 113 ? 23.562 2.204 -31.754 1.00 97.44 113 VAL A C 1
ATOM 901 O O . VAL A 1 113 ? 22.743 2.132 -30.841 1.00 97.44 113 VAL A O 1
ATOM 904 N N . GLN A 1 114 ? 24.761 1.624 -31.685 1.00 97.75 114 GLN A N 1
ATOM 905 C CA . GLN A 1 114 ? 25.198 0.821 -30.547 1.00 97.75 114 GLN A CA 1
ATOM 906 C C . GLN A 1 114 ? 25.257 1.635 -29.248 1.00 97.75 114 GLN A C 1
ATOM 908 O O . GLN A 1 114 ? 24.785 1.165 -28.212 1.00 97.75 114 GLN A O 1
ATOM 913 N N . ASP A 1 115 ? 25.787 2.856 -29.292 1.00 97.56 115 ASP A N 1
ATOM 914 C CA . ASP A 1 115 ? 25.834 3.733 -28.121 1.00 97.56 115 ASP A CA 1
ATOM 915 C C . ASP A 1 115 ? 24.431 4.169 -27.687 1.00 97.56 115 ASP A C 1
ATOM 917 O O . ASP A 1 115 ? 24.141 4.212 -26.489 1.00 97.56 115 ASP A O 1
ATOM 921 N N . ARG A 1 116 ? 23.521 4.408 -28.641 1.00 98.06 116 ARG A N 1
ATOM 922 C CA . ARG A 1 116 ? 22.119 4.705 -28.328 1.00 98.06 116 ARG A CA 1
ATOM 923 C C . ARG A 1 116 ? 21.428 3.526 -27.649 1.00 98.06 116 ARG A C 1
ATOM 925 O O . ARG A 1 116 ? 20.763 3.743 -26.642 1.00 98.06 116 ARG A O 1
ATOM 932 N N . ILE A 1 117 ? 21.620 2.305 -28.152 1.00 98.06 117 ILE A N 1
ATOM 933 C CA . ILE A 1 117 ? 21.078 1.083 -27.536 1.00 98.06 117 ILE A CA 1
ATOM 934 C C . ILE A 1 117 ? 21.594 0.951 -26.100 1.00 98.06 117 ILE A C 1
ATOM 936 O O . ILE A 1 117 ? 20.791 0.855 -25.173 1.00 98.06 117 ILE A O 1
ATOM 940 N N . ARG A 1 118 ? 22.914 1.060 -25.896 1.00 98.00 118 ARG A N 1
ATOM 941 C CA . ARG A 1 118 ? 23.527 0.974 -24.562 1.00 98.00 118 ARG A CA 1
ATOM 942 C C . ARG A 1 118 ? 22.968 2.035 -23.610 1.00 98.00 118 ARG A C 1
ATOM 944 O O . ARG A 1 118 ? 22.696 1.736 -22.451 1.00 98.00 118 ARG A O 1
ATOM 951 N N . SER A 1 119 ? 22.775 3.262 -24.096 1.00 98.12 119 SER A N 1
ATOM 952 C CA . SER A 1 119 ? 22.173 4.343 -23.310 1.00 98.12 119 SER A CA 1
ATOM 953 C C . SER A 1 119 ? 20.734 4.022 -22.908 1.00 98.12 119 SER A C 1
ATOM 955 O O . SER A 1 119 ? 20.375 4.213 -21.751 1.00 98.12 119 SER A O 1
ATOM 957 N N . THR A 1 120 ? 19.911 3.524 -23.835 1.00 97.88 120 THR A N 1
ATOM 958 C CA . THR A 1 120 ? 18.513 3.178 -23.537 1.00 97.88 120 THR A CA 1
ATOM 959 C C . THR A 1 120 ? 18.397 1.979 -22.600 1.00 97.88 120 THR A C 1
ATOM 961 O O . THR A 1 120 ? 17.534 1.965 -21.730 1.00 97.88 120 THR A O 1
ATOM 964 N N . GLU A 1 121 ? 19.290 0.994 -22.718 1.00 98.12 121 GLU A N 1
ATOM 965 C CA . GLU A 1 121 ? 19.339 -0.153 -21.807 1.00 98.12 121 GLU A CA 1
ATOM 966 C C . GLU A 1 121 ? 19.755 0.263 -20.393 1.00 98.12 121 GLU A C 1
ATOM 968 O O . GLU A 1 121 ? 19.189 -0.234 -19.419 1.00 98.12 121 GLU A O 1
ATOM 973 N N . ALA A 1 122 ? 20.710 1.191 -20.272 1.00 98.12 122 ALA A N 1
ATOM 974 C CA . ALA A 1 122 ? 21.123 1.747 -18.988 1.00 98.12 122 ALA A CA 1
ATOM 975 C C . ALA A 1 122 ? 19.985 2.534 -18.322 1.00 98.12 122 ALA A C 1
ATOM 977 O O . ALA A 1 122 ? 19.702 2.299 -17.151 1.00 98.12 122 ALA A O 1
ATOM 978 N N . GLN A 1 123 ? 19.283 3.384 -19.078 1.00 98.12 123 GLN A N 1
ATOM 979 C CA . GLN A 1 123 ? 18.109 4.112 -18.582 1.00 98.12 123 GLN A CA 1
ATOM 980 C C . GLN A 1 123 ? 16.994 3.158 -18.142 1.00 98.12 123 GLN A C 1
ATOM 982 O O . GLN A 1 123 ? 16.506 3.258 -17.024 1.00 98.12 123 GLN A O 1
ATOM 987 N N . ALA A 1 124 ? 16.653 2.160 -18.961 1.00 98.12 124 ALA A N 1
ATOM 988 C CA . ALA A 1 124 ? 15.642 1.164 -18.604 1.00 98.12 124 ALA A CA 1
ATOM 989 C C . ALA A 1 124 ? 16.051 0.297 -17.398 1.00 98.12 124 ALA A C 1
ATOM 991 O O . ALA A 1 124 ? 15.205 -0.296 -16.724 1.00 98.12 124 ALA A O 1
ATOM 992 N N . LYS A 1 125 ? 17.353 0.145 -17.138 1.00 98.50 125 LYS A N 1
ATOM 993 C CA . LYS A 1 125 ? 17.855 -0.519 -15.933 1.00 98.50 125 LYS A CA 1
ATOM 994 C C . LYS A 1 125 ? 17.685 0.378 -14.704 1.00 98.50 125 LYS A C 1
ATOM 996 O O . LYS A 1 125 ? 17.153 -0.099 -13.711 1.00 98.50 125 LYS A O 1
ATOM 1001 N N . GLU A 1 126 ? 18.076 1.645 -14.794 1.00 98.31 126 GLU A N 1
ATOM 1002 C CA . GLU A 1 126 ? 17.910 2.629 -13.717 1.00 98.31 126 GLU A CA 1
ATOM 1003 C C . GLU A 1 126 ? 16.431 2.816 -13.349 1.00 98.31 126 GLU A C 1
ATOM 1005 O O . GLU A 1 126 ? 16.069 2.734 -12.179 1.00 98.31 126 GLU A O 1
ATOM 1010 N N . GLU A 1 127 ? 15.550 2.956 -14.342 1.00 98.31 127 GLU A N 1
ATOM 1011 C CA . GLU A 1 127 ? 14.104 3.038 -14.119 1.00 98.31 127 GLU A CA 1
ATOM 1012 C C . GLU A 1 127 ? 13.569 1.796 -13.396 1.00 98.31 127 GLU A C 1
ATOM 1014 O O . GLU A 1 127 ? 12.802 1.923 -12.443 1.00 98.31 127 GLU A O 1
ATOM 1019 N N . ARG A 1 128 ? 14.002 0.591 -13.794 1.00 98.44 128 ARG A N 1
ATOM 1020 C CA . ARG A 1 128 ? 13.623 -0.651 -13.099 1.00 98.44 128 ARG A CA 1
ATOM 1021 C C . ARG A 1 128 ? 14.106 -0.679 -11.655 1.00 98.44 128 ARG A C 1
ATOM 1023 O O . ARG A 1 128 ? 13.326 -1.041 -10.785 1.00 98.44 128 ARG A O 1
ATOM 1030 N N . GLU A 1 129 ? 15.343 -0.267 -11.392 1.00 98.56 129 GLU A N 1
ATOM 1031 C CA . GLU A 1 129 ? 15.882 -0.198 -10.028 1.00 98.56 129 GLU A CA 1
ATOM 1032 C C . GLU A 1 129 ? 15.084 0.782 -9.152 1.00 98.56 129 GLU A C 1
ATOM 1034 O O . GLU A 1 129 ? 14.808 0.481 -7.989 1.00 98.56 129 GLU A O 1
ATOM 1039 N N . ILE A 1 130 ? 14.641 1.911 -9.717 1.00 98.50 130 ILE A N 1
ATOM 1040 C CA . ILE A 1 130 ? 13.761 2.865 -9.029 1.00 98.50 130 ILE A CA 1
ATOM 1041 C C . ILE A 1 130 ? 12.405 2.221 -8.717 1.00 98.50 130 ILE A C 1
ATOM 1043 O O . ILE A 1 130 ? 11.951 2.284 -7.574 1.00 98.50 130 ILE A O 1
ATOM 1047 N N . TYR A 1 131 ? 11.759 1.578 -9.696 1.00 98.38 131 TYR A N 1
ATOM 1048 C CA . TYR A 1 131 ? 10.473 0.911 -9.469 1.00 98.38 131 TYR A CA 1
ATOM 1049 C C . TYR A 1 131 ? 10.579 -0.215 -8.437 1.00 98.38 131 TYR A C 1
ATOM 1051 O O . TYR A 1 131 ? 9.731 -0.302 -7.551 1.00 98.38 131 TYR A O 1
ATOM 1059 N N . ASP A 1 132 ? 11.627 -1.034 -8.499 1.00 98.56 132 ASP A N 1
ATOM 1060 C CA . ASP A 1 132 ? 11.859 -2.115 -7.539 1.00 98.56 132 ASP A CA 1
ATOM 1061 C C . ASP A 1 132 ? 12.069 -1.568 -6.120 1.00 98.56 132 ASP A C 1
ATOM 1063 O O . ASP A 1 132 ? 11.522 -2.116 -5.157 1.00 98.56 132 ASP A O 1
ATOM 1067 N N . ALA A 1 133 ? 12.801 -0.458 -5.975 1.00 98.56 133 ALA A N 1
ATOM 1068 C CA . ALA A 1 133 ? 12.987 0.210 -4.690 1.00 98.56 133 ALA A CA 1
ATOM 1069 C C . ALA A 1 133 ? 11.664 0.749 -4.123 1.00 98.56 133 ALA A C 1
ATOM 1071 O O . ALA A 1 133 ? 11.362 0.515 -2.952 1.00 98.56 133 ALA A O 1
ATOM 1072 N N . VAL A 1 134 ? 10.844 1.402 -4.955 1.00 98.50 134 VAL A N 1
ATOM 1073 C CA . VAL A 1 134 ? 9.519 1.905 -4.554 1.00 98.50 134 VAL A CA 1
ATOM 1074 C C . VAL A 1 134 ? 8.595 0.754 -4.158 1.00 98.50 134 VAL A C 1
ATOM 1076 O O . VAL A 1 134 ? 7.958 0.807 -3.109 1.00 98.50 134 VAL A O 1
ATOM 1079 N N . ILE A 1 135 ? 8.553 -0.323 -4.948 1.00 98.62 135 ILE A N 1
ATOM 1080 C CA . ILE A 1 135 ? 7.748 -1.512 -4.639 1.00 98.62 135 ILE A CA 1
ATOM 1081 C C . ILE A 1 135 ? 8.183 -2.122 -3.307 1.00 98.62 135 ILE A C 1
ATOM 1083 O O . ILE A 1 135 ? 7.334 -2.526 -2.511 1.00 98.62 135 ILE A O 1
ATOM 1087 N N . LYS A 1 136 ? 9.492 -2.204 -3.052 1.00 98.56 136 LYS A N 1
ATOM 1088 C CA . LYS A 1 136 ? 10.017 -2.720 -1.788 1.00 98.56 136 LYS A CA 1
ATOM 1089 C C . LYS A 1 136 ? 9.577 -1.852 -0.609 1.00 98.56 136 LYS A C 1
ATOM 1091 O O . LYS A 1 136 ? 9.046 -2.397 0.354 1.00 98.56 136 LYS A O 1
ATOM 1096 N N . GLN A 1 137 ? 9.727 -0.534 -0.718 1.00 98.50 137 GLN A N 1
ATOM 1097 C CA . GLN A 1 137 ? 9.292 0.401 0.318 1.00 98.50 137 GLN A CA 1
ATOM 1098 C C . GLN A 1 137 ? 7.788 0.266 0.598 1.00 98.50 137 GLN A C 1
ATOM 1100 O O . GLN A 1 137 ? 7.386 0.089 1.744 1.00 98.50 137 GLN A O 1
ATOM 1105 N N . MET A 1 138 ? 6.952 0.259 -0.444 1.00 98.50 138 MET A N 1
ATOM 1106 C CA . MET A 1 138 ? 5.504 0.102 -0.281 1.00 98.50 138 MET A CA 1
ATOM 1107 C C . MET A 1 138 ? 5.132 -1.223 0.395 1.00 98.50 138 MET A C 1
ATOM 1109 O O . MET A 1 138 ? 4.192 -1.273 1.183 1.00 98.50 138 MET A O 1
ATOM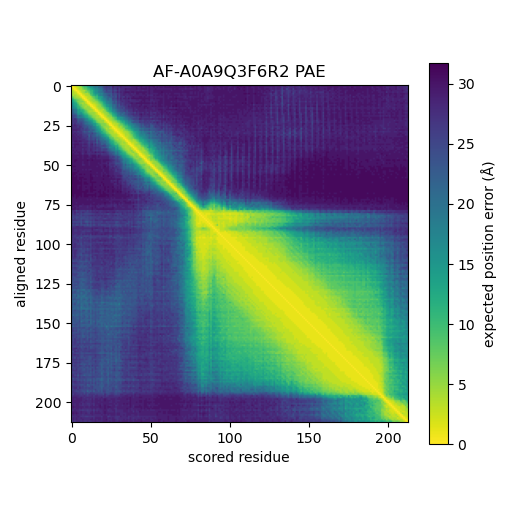 1113 N N . ARG A 1 139 ? 5.850 -2.316 0.104 1.00 98.56 139 ARG A N 1
ATOM 1114 C CA . ARG A 1 139 ? 5.617 -3.614 0.759 1.00 98.56 139 ARG A CA 1
ATOM 1115 C C . ARG A 1 139 ? 5.931 -3.571 2.252 1.00 98.56 139 ARG A C 1
ATOM 1117 O O . ARG A 1 139 ? 5.187 -4.170 3.023 1.00 98.56 139 ARG A O 1
ATOM 1124 N N . GLU A 1 140 ? 7.005 -2.890 2.640 1.00 98.44 140 GLU A N 1
ATOM 1125 C CA . GLU A 1 140 ? 7.374 -2.697 4.048 1.00 98.44 140 GLU A CA 1
ATOM 1126 C C . GLU A 1 140 ? 6.305 -1.861 4.773 1.00 98.44 140 GLU A C 1
ATOM 1128 O O . GLU A 1 140 ? 5.778 -2.297 5.792 1.00 98.44 140 GLU A O 1
ATOM 1133 N N . GLU A 1 141 ? 5.867 -0.746 4.181 1.00 98.44 141 GLU A N 1
ATOM 1134 C CA . GLU A 1 141 ? 4.797 0.093 4.743 1.00 98.44 141 GLU A CA 1
ATOM 1135 C C . GLU A 1 141 ? 3.468 -0.671 4.896 1.00 98.44 141 GLU A C 1
ATOM 1137 O O . GLU A 1 141 ? 2.791 -0.562 5.920 1.00 98.44 141 GLU A O 1
ATOM 1142 N N . ILE A 1 142 ? 3.094 -1.494 3.909 1.00 98.56 142 ILE A N 1
ATOM 1143 C CA . ILE A 1 142 ? 1.901 -2.351 3.995 1.00 98.56 142 ILE A CA 1
ATOM 1144 C C . ILE A 1 142 ? 2.026 -3.349 5.150 1.00 98.56 142 ILE A C 1
ATOM 1146 O O . ILE A 1 142 ? 1.041 -3.588 5.850 1.00 98.56 142 ILE A O 1
ATOM 1150 N N . TYR A 1 143 ? 3.206 -3.934 5.358 1.00 98.19 143 TYR A N 1
ATOM 1151 C CA . TYR A 1 143 ? 3.432 -4.887 6.441 1.00 98.19 143 TYR A CA 1
ATOM 1152 C C . TYR A 1 143 ? 3.275 -4.225 7.819 1.00 98.19 143 TYR A C 1
ATOM 1154 O O . TYR A 1 143 ? 2.558 -4.747 8.676 1.00 98.19 143 TYR A O 1
ATOM 1162 N N . ASP A 1 144 ? 3.855 -3.041 8.007 1.00 98.25 144 ASP A N 1
ATOM 1163 C CA . ASP A 1 144 ? 3.745 -2.287 9.261 1.00 98.25 144 ASP A CA 1
ATOM 1164 C C . ASP A 1 144 ? 2.298 -1.860 9.553 1.00 98.25 144 ASP A C 1
ATOM 1166 O O . ASP A 1 144 ? 1.822 -1.940 10.694 1.00 98.25 144 ASP A O 1
ATOM 1170 N N . LEU A 1 145 ? 1.555 -1.462 8.514 1.00 98.44 145 LEU A N 1
ATOM 1171 C CA . LEU A 1 145 ? 0.128 -1.156 8.626 1.00 98.44 145 LEU A CA 1
ATOM 1172 C C . LEU A 1 145 ? -0.693 -2.395 8.995 1.00 98.44 145 LEU A C 1
ATOM 1174 O O . LEU A 1 145 ? -1.578 -2.310 9.848 1.00 98.44 145 LEU A O 1
ATOM 1178 N N . GLN A 1 146 ? -0.400 -3.551 8.396 1.00 98.50 146 GLN A N 1
ATOM 1179 C CA . GLN A 1 146 ? -1.062 -4.809 8.743 1.00 98.50 146 GLN A CA 1
ATOM 1180 C C . GLN A 1 146 ? -0.827 -5.183 10.207 1.00 98.50 146 GLN A C 1
ATOM 1182 O O . GLN A 1 146 ? -1.766 -5.595 10.887 1.00 98.50 146 GLN A O 1
ATOM 1187 N N . GLU A 1 147 ? 0.394 -5.019 10.709 1.00 98.31 147 GLU A N 1
ATOM 1188 C CA . GLU A 1 147 ? 0.711 -5.327 12.103 1.00 98.31 147 GLU A CA 1
ATOM 1189 C C . GLU A 1 147 ? 0.024 -4.356 13.072 1.00 98.31 147 GLU A C 1
ATOM 1191 O O . GLU A 1 147 ? -0.580 -4.773 14.064 1.00 98.31 147 GLU A O 1
ATOM 1196 N N . SER A 1 148 ? -0.002 -3.069 12.726 1.00 98.44 148 SER A N 1
ATOM 1197 C CA . SER A 1 148 ? -0.733 -2.050 13.486 1.00 98.44 148 SER A CA 1
ATOM 1198 C C . SER A 1 148 ? -2.235 -2.352 13.547 1.00 98.44 148 SER A C 1
ATOM 1200 O O . SER A 1 148 ? -2.852 -2.252 14.609 1.00 98.44 148 SER A O 1
ATOM 1202 N N . LEU A 1 149 ? -2.834 -2.785 12.432 1.00 98.62 149 LEU A N 1
ATOM 1203 C CA . LEU A 1 149 ? -4.246 -3.171 12.381 1.00 98.62 149 LEU A CA 1
ATOM 1204 C C . LEU A 1 149 ? -4.553 -4.389 13.257 1.00 98.62 149 LEU A C 1
ATOM 1206 O O . LEU A 1 149 ? -5.570 -4.384 13.951 1.00 98.62 149 LEU A O 1
ATOM 1210 N N . LYS A 1 150 ? -3.679 -5.403 13.284 1.00 98.50 150 LYS A N 1
ATOM 1211 C CA . LYS A 1 150 ? -3.839 -6.553 14.192 1.00 98.50 150 LYS A CA 1
ATOM 1212 C C . LYS A 1 150 ? -3.823 -6.117 15.657 1.00 98.50 150 LYS A C 1
ATOM 1214 O O . LYS A 1 150 ? -4.659 -6.573 16.435 1.00 98.50 150 LYS A O 1
ATOM 1219 N N . ALA A 1 151 ? -2.913 -5.215 16.029 1.00 98.44 151 ALA A N 1
ATOM 1220 C CA . ALA A 1 151 ? -2.822 -4.701 17.394 1.00 98.44 151 ALA A CA 1
ATOM 1221 C C . ALA A 1 151 ? -4.078 -3.908 17.802 1.00 98.44 151 ALA A C 1
ATOM 1223 O O . ALA A 1 151 ? -4.611 -4.099 18.901 1.00 98.44 151 ALA A O 1
ATOM 1224 N N . ILE A 1 152 ? -4.593 -3.061 16.903 1.00 98.62 152 ILE A N 1
ATOM 1225 C CA . ILE A 1 152 ? -5.849 -2.322 17.113 1.00 98.62 152 ILE A CA 1
ATOM 1226 C C . ILE A 1 152 ? -7.014 -3.296 17.277 1.00 98.62 152 ILE A C 1
ATOM 1228 O O . ILE A 1 152 ? -7.804 -3.157 18.210 1.00 98.62 152 ILE A O 1
ATOM 1232 N N . TRP A 1 153 ? -7.108 -4.299 16.406 1.00 98.62 153 TRP A N 1
ATOM 1233 C CA . TRP A 1 153 ? -8.167 -5.300 16.467 1.00 98.62 153 TRP A CA 1
ATOM 1234 C C . TRP A 1 153 ? -8.145 -6.067 17.795 1.00 98.62 153 TRP A C 1
ATOM 1236 O O . TRP A 1 153 ? -9.170 -6.153 18.465 1.00 98.62 153 TRP A O 1
ATOM 1246 N N . HIS A 1 154 ? -6.972 -6.520 18.242 1.00 98.50 154 HIS A N 1
ATOM 1247 C CA . HIS A 1 154 ? -6.828 -7.204 19.530 1.00 98.50 154 HIS A CA 1
ATOM 1248 C C . HIS A 1 154 ? -7.220 -6.302 20.712 1.00 98.50 154 HIS A C 1
ATOM 1250 O O . HIS A 1 154 ? -7.875 -6.740 21.657 1.00 98.50 154 HIS A O 1
ATOM 1256 N N . THR A 1 155 ? -6.856 -5.019 20.655 1.00 98.62 155 THR A N 1
ATOM 1257 C CA . THR A 1 155 ? -7.259 -4.035 21.673 1.00 98.62 155 THR A CA 1
ATOM 1258 C C . THR A 1 155 ? -8.778 -3.883 21.712 1.00 98.62 155 THR A C 1
ATOM 1260 O O . THR A 1 155 ? -9.375 -3.911 22.787 1.00 98.62 155 THR A O 1
ATOM 1263 N N . LEU A 1 156 ? -9.416 -3.793 20.543 1.00 98.62 156 LEU A N 1
ATOM 1264 C CA . LEU A 1 156 ? -10.867 -3.693 20.430 1.00 98.62 156 LEU A CA 1
ATOM 1265 C C . LEU A 1 156 ? -11.572 -4.933 20.996 1.00 98.62 156 LEU A C 1
ATOM 1267 O O . LEU A 1 156 ? -12.593 -4.800 21.669 1.00 98.62 156 LEU A O 1
ATOM 1271 N N . GLU A 1 157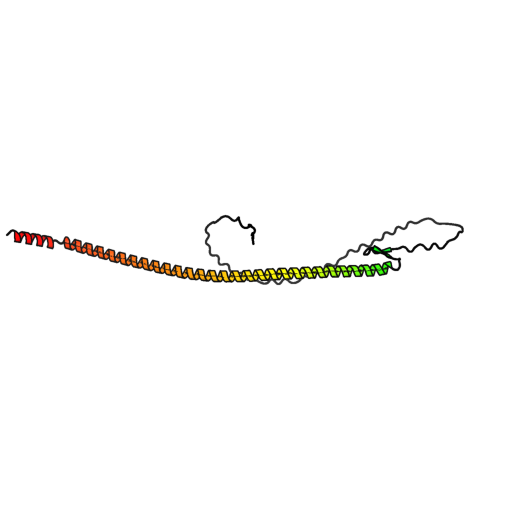 ? -11.031 -6.131 20.769 1.00 98.56 157 GLU A N 1
ATOM 1272 C CA . GLU A 1 157 ? -11.570 -7.362 21.352 1.00 98.56 157 GLU A CA 1
ATOM 1273 C C . GLU A 1 157 ? -11.506 -7.375 22.879 1.00 98.56 157 GLU A C 1
ATOM 1275 O O . GLU A 1 157 ? -12.465 -7.803 23.529 1.00 98.56 157 GLU A O 1
ATOM 1280 N N . ILE A 1 158 ? -10.401 -6.897 23.458 1.00 98.56 158 ILE A N 1
ATOM 1281 C CA . ILE A 1 158 ? -10.278 -6.750 24.912 1.00 98.56 158 ILE A CA 1
ATOM 1282 C C . ILE A 1 158 ? -11.338 -5.773 25.417 1.00 98.56 158 ILE A C 1
ATOM 1284 O O . ILE A 1 158 ? -12.144 -6.142 26.266 1.00 98.56 158 ILE A O 1
ATOM 1288 N N . THR A 1 159 ? -11.411 -4.570 24.841 1.00 98.44 159 THR A N 1
ATOM 1289 C CA . THR A 1 159 ? -12.384 -3.553 25.263 1.00 98.44 159 THR A CA 1
ATOM 1290 C C . THR A 1 159 ? -13.826 -4.044 25.132 1.00 98.44 159 THR A C 1
ATOM 1292 O O . THR A 1 159 ? -14.654 -3.784 26.005 1.00 98.44 159 THR A O 1
ATOM 1295 N N . LYS A 1 160 ? -14.141 -4.802 24.075 1.00 98.56 160 LYS A N 1
ATOM 1296 C CA . LYS A 1 160 ? -15.453 -5.437 23.905 1.00 98.56 160 LYS A CA 1
ATOM 1297 C C . LYS A 1 160 ? -15.761 -6.401 25.054 1.00 98.56 160 LYS A C 1
ATOM 1299 O O . LYS A 1 160 ? -16.868 -6.362 25.586 1.00 98.56 160 LYS A O 1
ATOM 1304 N N . ARG A 1 161 ? -14.802 -7.249 25.439 1.00 98.38 161 ARG A N 1
ATOM 1305 C CA . ARG A 1 161 ? -14.953 -8.208 26.547 1.00 98.38 161 ARG A CA 1
ATOM 1306 C C . ARG A 1 161 ? -15.132 -7.498 27.891 1.00 98.38 161 ARG A C 1
ATOM 1308 O O . ARG A 1 161 ? -15.999 -7.885 28.675 1.00 98.38 161 ARG A O 1
ATOM 1315 N N . ASP A 1 162 ? -14.372 -6.436 28.132 1.00 98.44 162 ASP A N 1
ATOM 1316 C CA . ASP A 1 162 ? -14.472 -5.637 29.358 1.00 98.44 162 ASP A CA 1
ATOM 1317 C C . ASP A 1 162 ? -15.841 -4.950 29.464 1.00 98.44 162 ASP A C 1
ATOM 1319 O O . ASP A 1 162 ? -16.464 -4.931 30.530 1.00 98.44 162 ASP A O 1
ATOM 1323 N N . TYR A 1 163 ? -16.356 -4.442 28.340 1.00 98.31 163 TYR A N 1
ATOM 1324 C CA . TYR A 1 163 ? -17.690 -3.850 28.277 1.00 98.31 163 TYR A CA 1
ATOM 1325 C C . TYR A 1 163 ? -18.791 -4.881 28.556 1.00 98.31 163 TYR A C 1
ATOM 1327 O O . TYR A 1 163 ? -19.705 -4.605 29.330 1.00 98.31 163 TYR A O 1
ATOM 1335 N N . GLN A 1 164 ? -18.687 -6.082 27.980 1.00 98.50 164 GLN A N 1
ATOM 1336 C CA . GLN A 1 164 ? -19.625 -7.180 28.248 1.00 98.50 164 GLN A CA 1
ATOM 1337 C C . GLN A 1 164 ? -19.625 -7.578 29.727 1.00 98.50 164 GLN A C 1
ATOM 1339 O O . GLN A 1 164 ? -20.687 -7.671 30.334 1.00 98.50 164 GLN A O 1
ATOM 1344 N N . THR A 1 165 ? -18.443 -7.707 30.329 1.00 98.44 165 THR A N 1
ATOM 1345 C CA . THR A 1 165 ? -18.301 -8.023 31.760 1.00 98.44 165 THR A CA 1
ATOM 1346 C C . THR A 1 165 ? -18.935 -6.937 32.635 1.00 98.44 165 THR A C 1
ATOM 1348 O O . THR A 1 165 ? -19.625 -7.222 33.613 1.00 98.44 165 THR A O 1
ATOM 1351 N N . SER A 1 166 ? -18.740 -5.669 32.267 1.00 98.38 166 SER A N 1
ATOM 1352 C CA . SER A 1 166 ? -19.349 -4.535 32.971 1.00 98.38 166 SER A CA 1
ATOM 1353 C C . SER A 1 166 ? -20.876 -4.542 32.859 1.00 98.38 166 SER A C 1
ATOM 1355 O 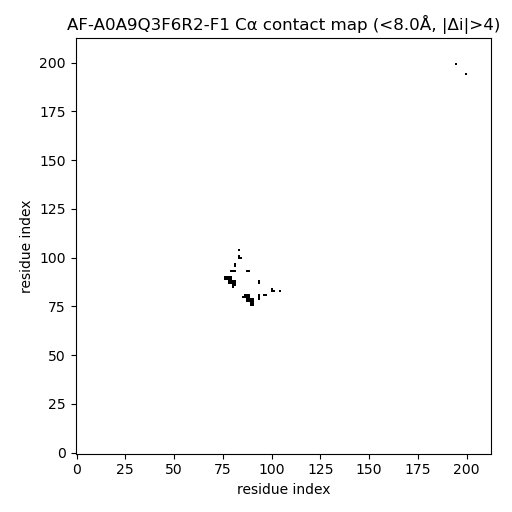O . SER A 1 166 ? -21.562 -4.210 33.823 1.00 98.38 166 SER A O 1
ATOM 1357 N N . LEU A 1 167 ? -21.416 -4.939 31.704 1.00 98.38 167 LEU A N 1
ATOM 1358 C CA . LEU A 1 167 ? -22.857 -5.064 31.496 1.00 98.38 167 LEU A CA 1
ATOM 1359 C C . LEU A 1 167 ? -23.456 -6.167 32.381 1.00 98.38 167 LEU A C 1
ATOM 1361 O O . LEU A 1 167 ? -24.434 -5.919 33.080 1.00 98.38 167 LEU A O 1
ATOM 1365 N N . GLU A 1 168 ? -22.823 -7.341 32.425 1.00 98.25 168 GLU A N 1
ATOM 1366 C CA . GLU A 1 168 ? -23.229 -8.454 33.297 1.00 98.25 168 GLU A CA 1
ATOM 1367 C C . GLU A 1 168 ? -23.198 -8.066 34.785 1.00 98.25 168 GLU A C 1
ATOM 1369 O O . GLU A 1 168 ? -24.078 -8.444 35.566 1.00 98.25 168 GLU A O 1
ATOM 1374 N N . TYR A 1 169 ? -22.211 -7.261 35.187 1.00 98.31 169 TYR A N 1
ATOM 1375 C CA . TYR A 1 169 ? -22.138 -6.727 36.543 1.00 98.31 169 TYR A CA 1
ATOM 1376 C C . TYR A 1 169 ? -23.324 -5.805 36.868 1.00 98.31 169 TYR A C 1
ATOM 1378 O O . TYR A 1 169 ? -23.929 -5.929 37.934 1.00 98.31 169 TYR A O 1
ATOM 1386 N N . VAL A 1 170 ? -23.699 -4.913 35.946 1.00 98.38 170 VAL A N 1
ATOM 1387 C CA . VAL A 1 170 ? -24.871 -4.035 36.111 1.00 98.38 170 VAL A CA 1
ATOM 1388 C C . VAL A 1 170 ? -26.166 -4.846 36.188 1.00 98.38 170 VAL A C 1
ATOM 1390 O O . VAL A 1 170 ? -27.009 -4.562 37.042 1.00 98.38 170 VAL A O 1
ATOM 1393 N N . ASP A 1 171 ? -26.319 -5.879 35.359 1.00 98.38 171 ASP A N 1
ATOM 1394 C CA . ASP A 1 171 ? -27.476 -6.780 35.422 1.00 98.38 171 ASP A CA 1
ATOM 1395 C C . ASP A 1 171 ? -27.557 -7.499 36.776 1.00 98.38 171 ASP A C 1
ATOM 1397 O O . ASP A 1 171 ? -28.633 -7.595 37.370 1.00 98.38 171 ASP A O 1
ATOM 1401 N N . THR A 1 172 ? -26.413 -7.921 37.318 1.00 98.12 172 THR A N 1
ATOM 1402 C CA . THR A 1 172 ? -26.336 -8.526 38.655 1.00 98.12 172 THR A CA 1
ATOM 1403 C C . THR A 1 172 ? -26.784 -7.540 39.738 1.00 98.12 172 THR A C 1
ATOM 1405 O O . THR A 1 172 ? -27.652 -7.870 40.549 1.00 98.12 172 THR A O 1
ATOM 1408 N N . GLN A 1 173 ? -26.279 -6.301 39.718 1.00 98.19 173 GLN A N 1
ATOM 1409 C CA . GLN A 1 173 ? -26.701 -5.262 40.668 1.00 98.19 173 GLN A CA 1
ATOM 1410 C C . GLN A 1 173 ? -28.199 -4.953 40.572 1.00 98.19 173 GLN A C 1
ATOM 1412 O O . GLN A 1 173 ? -28.861 -4.719 41.585 1.00 98.19 173 GLN A O 1
ATOM 1417 N N . LYS A 1 174 ? -28.757 -4.957 39.358 1.00 98.31 174 LYS A N 1
ATOM 1418 C CA . LYS A 1 174 ? -30.192 -4.752 39.150 1.00 98.31 174 LYS A CA 1
ATOM 1419 C C . LYS A 1 174 ? -31.014 -5.847 39.833 1.00 98.31 1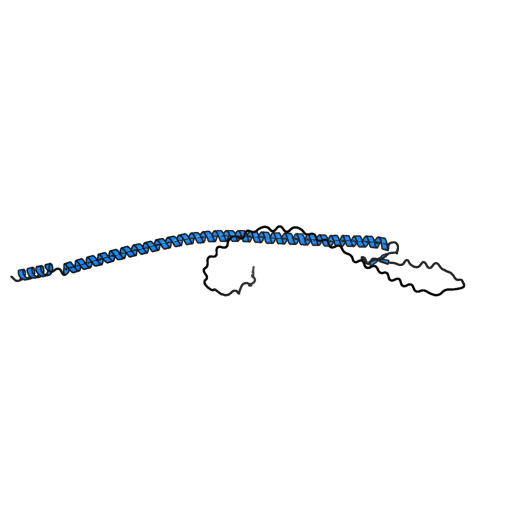74 LYS A C 1
ATOM 1421 O O . LYS A 1 174 ? -31.985 -5.523 40.515 1.00 98.31 174 LYS A O 1
ATOM 1426 N N . ILE A 1 175 ? -30.609 -7.112 39.700 1.00 98.25 175 ILE A N 1
ATOM 1427 C CA . ILE A 1 175 ? -31.273 -8.244 40.365 1.00 98.25 175 ILE A CA 1
ATOM 1428 C C . ILE A 1 175 ? -31.211 -8.086 41.891 1.00 98.25 175 ILE A C 1
ATOM 1430 O O . ILE A 1 175 ? -32.229 -8.234 42.568 1.00 98.25 175 ILE A O 1
ATOM 1434 N N . GLU A 1 176 ? -30.048 -7.736 42.446 1.00 98.12 176 GLU A N 1
ATOM 1435 C CA . GLU A 1 176 ? -29.892 -7.510 43.890 1.00 98.12 176 GLU A CA 1
ATOM 1436 C C . GLU A 1 176 ? -30.807 -6.389 44.406 1.00 98.12 176 GLU A C 1
ATOM 1438 O O . GLU A 1 176 ? -31.453 -6.535 45.448 1.00 98.12 176 GLU A O 1
ATOM 1443 N N . LEU A 1 177 ? -30.927 -5.290 43.655 1.00 98.12 177 LEU A N 1
ATOM 1444 C CA . LEU A 1 177 ? -31.833 -4.188 43.986 1.00 98.12 177 LEU A CA 1
ATOM 1445 C C . LEU A 1 177 ? -33.308 -4.606 43.931 1.00 98.12 177 LEU A C 1
ATOM 1447 O O . LEU A 1 177 ? -34.091 -4.205 44.795 1.00 98.12 177 LEU A O 1
ATOM 1451 N N . GLU A 1 178 ? -33.705 -5.414 42.947 1.00 98.44 178 GLU A N 1
ATOM 1452 C CA . GLU A 1 178 ? -35.069 -5.946 42.843 1.00 98.44 178 GLU A CA 1
ATOM 1453 C C . GLU A 1 178 ? -35.413 -6.880 44.017 1.00 98.44 178 GLU A C 1
ATOM 1455 O O . GLU A 1 178 ? -36.519 -6.802 44.570 1.00 98.44 178 GLU A O 1
ATOM 1460 N N . LEU A 1 179 ? -34.458 -7.702 44.462 1.00 98.31 179 LEU A N 1
ATOM 1461 C CA . LEU A 1 179 ? -34.602 -8.542 45.654 1.00 98.31 179 LEU A CA 1
ATOM 1462 C C . LEU A 1 179 ? -34.723 -7.701 46.929 1.00 98.31 179 LEU A C 1
ATOM 1464 O O . LEU A 1 179 ? -35.657 -7.900 47.708 1.00 98.31 179 LEU A O 1
ATOM 1468 N N . ALA A 1 180 ? -33.837 -6.719 47.119 1.00 98.06 180 ALA A N 1
ATOM 1469 C CA . ALA A 1 180 ? -33.884 -5.817 48.269 1.00 98.06 180 ALA A CA 1
ATOM 1470 C C . ALA A 1 180 ? -35.212 -5.044 48.328 1.00 98.06 180 ALA A C 1
ATOM 1472 O O . ALA A 1 180 ? -35.834 -4.936 49.386 1.00 98.06 180 ALA A O 1
ATOM 1473 N N . ARG A 1 181 ? -35.698 -4.563 47.177 1.00 98.31 181 ARG A N 1
ATOM 1474 C CA . ARG A 1 181 ? -37.006 -3.907 47.063 1.00 98.31 181 ARG A CA 1
ATOM 1475 C C . ARG A 1 181 ? -38.150 -4.840 47.459 1.00 98.31 181 ARG A C 1
ATOM 1477 O O . ARG A 1 181 ? -39.065 -4.416 48.162 1.00 98.31 181 ARG A O 1
ATOM 1484 N N . SER A 1 182 ? -38.104 -6.094 47.018 1.00 98.19 182 SER A N 1
ATOM 1485 C CA . SER A 1 182 ? -39.123 -7.096 47.350 1.00 98.19 182 SER A CA 1
ATOM 1486 C C . SER A 1 182 ? -39.163 -7.390 48.852 1.00 98.19 182 SER A C 1
ATOM 1488 O O . SER A 1 182 ? -40.245 -7.477 49.433 1.00 98.19 182 SER A O 1
ATOM 1490 N N . GLU A 1 183 ? -38.001 -7.460 49.503 1.00 98.25 183 GLU A N 1
ATOM 1491 C CA . GLU A 1 183 ? -37.911 -7.660 50.951 1.00 98.25 183 GLU A CA 1
ATOM 1492 C C . GLU A 1 183 ? -38.443 -6.455 51.738 1.00 98.25 183 GLU A C 1
ATOM 1494 O O . GLU A 1 183 ? -39.196 -6.630 52.696 1.00 98.25 183 GLU A O 1
ATOM 1499 N N . ILE A 1 184 ? -38.142 -5.227 51.301 1.00 97.88 184 ILE A N 1
ATOM 1500 C CA . ILE A 1 184 ? -38.717 -4.012 51.899 1.00 97.88 184 ILE A CA 1
ATOM 1501 C C . ILE A 1 184 ? -40.247 -4.050 51.829 1.00 97.88 184 ILE A C 1
ATOM 1503 O O . ILE A 1 184 ? -40.905 -3.822 52.843 1.00 97.88 184 ILE A O 1
ATOM 1507 N N . ASN A 1 185 ? -40.817 -4.392 50.669 1.00 97.56 185 ASN A N 1
ATOM 1508 C CA . ASN A 1 185 ? -42.270 -4.502 50.513 1.00 97.56 185 ASN A CA 1
ATOM 1509 C C . ASN A 1 185 ? -42.867 -5.557 51.463 1.00 97.56 185 ASN A C 1
ATOM 1511 O O . ASN A 1 185 ? -43.914 -5.327 52.068 1.00 97.56 185 ASN A O 1
ATOM 1515 N N . ARG A 1 186 ? -42.191 -6.703 51.639 1.00 97.88 186 ARG A N 1
ATOM 1516 C CA . ARG A 1 186 ? -42.609 -7.755 52.580 1.00 97.88 186 ARG A CA 1
ATOM 1517 C C . ARG A 1 186 ? -42.602 -7.256 54.026 1.00 97.88 186 ARG A C 1
ATOM 1519 O O . ARG A 1 186 ? -43.555 -7.487 54.768 1.00 97.88 186 ARG A O 1
ATOM 1526 N N . LEU A 1 187 ? -41.539 -6.563 54.434 1.00 97.00 187 LEU A N 1
ATOM 1527 C CA . LEU A 1 187 ? -41.429 -5.984 55.774 1.00 97.00 187 LEU A CA 1
ATOM 1528 C C . LEU A 1 187 ? -42.494 -4.908 56.019 1.00 97.00 187 LEU A C 1
ATOM 1530 O O . LEU A 1 187 ? -43.077 -4.878 57.101 1.00 97.00 187 LEU A O 1
ATOM 1534 N N . GLN A 1 188 ? -42.795 -4.078 55.017 1.00 96.38 188 GLN A N 1
ATOM 1535 C CA . GLN A 1 188 ? -43.877 -3.092 55.082 1.00 96.38 188 GLN A CA 1
ATOM 1536 C C . GLN A 1 188 ? -45.241 -3.761 55.294 1.00 96.38 188 GLN A C 1
ATOM 1538 O O . GLN A 1 188 ? -45.955 -3.377 56.216 1.00 96.38 188 GLN A O 1
ATOM 1543 N N . GLN A 1 189 ? -45.566 -4.810 54.531 1.00 95.06 189 GLN A N 1
ATOM 1544 C CA . GLN A 1 189 ? -46.810 -5.571 54.720 1.00 95.06 189 GLN A CA 1
ATOM 1545 C C . GLN A 1 189 ? -46.909 -6.195 56.119 1.00 95.06 189 GLN A C 1
ATOM 1547 O O . GLN A 1 189 ? -47.954 -6.116 56.764 1.00 95.06 189 GLN A O 1
ATOM 1552 N N . ASN A 1 190 ? -45.819 -6.783 56.622 1.00 94.50 190 ASN A N 1
ATOM 1553 C CA . ASN A 1 190 ? -45.787 -7.354 57.972 1.00 94.50 190 ASN A CA 1
ATOM 1554 C C . ASN A 1 190 ? -46.008 -6.288 59.057 1.00 94.50 190 ASN A C 1
ATOM 1556 O O . ASN A 1 190 ? -46.688 -6.542 60.057 1.00 94.50 190 ASN A O 1
ATOM 1560 N N . LEU A 1 191 ? -45.435 -5.095 58.870 1.00 93.12 191 LEU A N 1
ATOM 1561 C CA . LEU A 1 191 ? -45.611 -3.967 59.779 1.00 93.12 191 LEU A CA 1
ATOM 1562 C C . LEU A 1 191 ? -47.062 -3.469 59.761 1.00 93.12 191 LEU A C 1
ATOM 1564 O O . LEU A 1 191 ? -47.661 -3.315 60.824 1.00 93.12 191 LEU A O 1
ATOM 1568 N N . GLU A 1 192 ? -47.647 -3.275 58.577 1.00 92.31 192 GLU A N 1
ATOM 1569 C CA . GLU A 1 192 ? -49.054 -2.888 58.416 1.00 92.31 192 GLU A CA 1
ATOM 1570 C C . GLU A 1 192 ? -49.996 -3.905 59.065 1.00 92.31 192 GLU A C 1
ATOM 1572 O O . GLU A 1 192 ? -50.918 -3.521 59.787 1.00 92.31 192 GLU A O 1
ATOM 1577 N N . PHE A 1 193 ? -49.743 -5.200 58.867 1.00 89.56 193 PHE A N 1
ATOM 1578 C CA . PHE A 1 193 ? -50.507 -6.265 59.513 1.00 89.56 193 PHE A CA 1
ATOM 1579 C C . PHE A 1 193 ? -50.407 -6.192 61.041 1.00 89.56 193 PHE A C 1
ATOM 1581 O O . PHE A 1 193 ? -51.420 -6.293 61.729 1.00 89.56 193 PHE A O 1
ATOM 1588 N N . SER A 1 194 ? -49.205 -5.968 61.577 1.00 86.38 194 SER A N 1
ATOM 1589 C CA . SER A 1 194 ? -48.970 -5.888 63.025 1.00 86.38 194 SER A CA 1
ATOM 1590 C C . SER A 1 194 ? -49.640 -4.667 63.662 1.00 86.38 194 SER A C 1
ATOM 1592 O O . SER A 1 194 ? -50.207 -4.779 64.747 1.00 86.38 194 SER A O 1
ATOM 1594 N N . ILE A 1 195 ? -49.613 -3.512 62.988 1.00 85.12 195 ILE A N 1
ATOM 1595 C CA . ILE A 1 195 ? -50.252 -2.273 63.462 1.00 85.12 195 ILE A CA 1
ATOM 1596 C C . ILE A 1 195 ? -51.778 -2.401 63.443 1.00 85.12 195 ILE A C 1
ATOM 1598 O O . ILE A 1 195 ? -52.445 -1.970 64.382 1.00 85.12 195 ILE A O 1
ATOM 1602 N N . ASN A 1 196 ? -52.331 -3.007 62.393 1.00 78.50 196 ASN A N 1
ATOM 1603 C CA . ASN A 1 196 ? -53.775 -3.165 62.230 1.00 78.50 196 ASN A CA 1
ATOM 1604 C C . ASN A 1 196 ? -54.336 -4.401 62.957 1.00 78.50 196 ASN A C 1
ATOM 1606 O O . ASN A 1 196 ? -55.540 -4.658 62.894 1.00 78.50 196 ASN A O 1
ATOM 1610 N N . HIS A 1 197 ? -53.496 -5.171 63.659 1.00 70.56 197 HIS A N 1
ATOM 1611 C CA . HIS A 1 197 ? -53.943 -6.351 64.386 1.00 70.56 197 HIS A CA 1
ATOM 1612 C C . HIS A 1 197 ? -54.771 -5.943 65.623 1.00 70.56 197 HIS A C 1
ATOM 1614 O O . HIS A 1 197 ? -54.295 -5.176 66.467 1.00 70.56 197 HIS A O 1
ATOM 1620 N N . PRO A 1 198 ? -55.990 -6.486 65.808 1.00 64.50 198 PRO A N 1
ATOM 1621 C CA . PRO A 1 198 ? -56.952 -6.005 66.808 1.00 64.50 198 PRO A CA 1
ATOM 1622 C C . PRO A 1 198 ? -56.485 -6.118 68.268 1.00 64.50 198 PRO A C 1
ATOM 1624 O O . PRO A 1 198 ? -57.043 -5.444 69.126 1.00 64.50 198 PRO A O 1
ATOM 1627 N N . SER A 1 199 ? -55.428 -6.890 68.548 1.00 62.91 199 SER A N 1
ATOM 1628 C CA . SER A 1 199 ? -54.837 -7.070 69.884 1.00 62.91 199 SER A CA 1
ATOM 1629 C C . SER A 1 199 ? -54.351 -5.769 70.539 1.00 62.91 199 SER A C 1
ATOM 1631 O O . SER A 1 199 ? -54.405 -5.648 71.761 1.00 62.91 199 SER A O 1
ATOM 1633 N N . LEU A 1 200 ? -53.853 -4.805 69.758 1.00 55.69 200 LEU A N 1
ATOM 1634 C CA . LEU A 1 200 ? -53.399 -3.508 70.280 1.00 55.69 200 LEU A CA 1
ATOM 1635 C C . LEU A 1 200 ? -54.580 -2.579 70.589 1.00 55.69 200 LEU A C 1
ATOM 1637 O O . LEU A 1 200 ? -54.522 -1.792 71.533 1.00 55.69 200 LEU A O 1
ATOM 1641 N N . ALA A 1 201 ? -55.675 -2.699 69.835 1.00 56.91 201 ALA A N 1
ATOM 1642 C CA . ALA A 1 201 ? -56.910 -1.967 70.096 1.00 56.91 201 ALA A CA 1
ATOM 1643 C C . ALA A 1 201 ? -57.627 -2.493 71.352 1.00 56.91 201 ALA A C 1
ATOM 1645 O O . ALA A 1 201 ? -58.102 -1.685 72.154 1.00 56.91 201 ALA A O 1
ATOM 1646 N N . THR A 1 202 ? -57.646 -3.815 71.570 1.00 58.34 202 THR A N 1
ATOM 1647 C CA . THR A 1 202 ? -58.179 -4.432 72.798 1.00 58.34 202 THR A CA 1
ATOM 1648 C C . THR A 1 202 ? -57.323 -4.138 74.027 1.00 58.34 202 THR A C 1
ATOM 1650 O O . THR A 1 202 ? -57.872 -3.732 75.044 1.00 58.34 202 THR A O 1
ATOM 1653 N N . GLN A 1 203 ? -55.989 -4.209 73.945 1.00 58.34 203 GLN A N 1
ATOM 1654 C CA . GLN A 1 203 ? -55.133 -3.828 75.083 1.00 58.34 203 GLN A CA 1
ATOM 1655 C C . GLN A 1 203 ? -55.268 -2.350 75.461 1.00 58.34 203 GLN A C 1
ATOM 1657 O O . GLN A 1 203 ? -55.263 -2.002 76.641 1.00 58.34 203 GLN A O 1
ATOM 1662 N N . LYS A 1 204 ? -55.409 -1.462 74.469 1.00 59.53 204 LYS A N 1
ATOM 1663 C CA . LYS A 1 204 ? -55.600 -0.032 74.727 1.00 59.53 204 LYS A CA 1
ATOM 1664 C C . LYS A 1 204 ? -56.947 0.241 75.393 1.00 59.53 204 LYS A C 1
ATOM 1666 O O . LYS A 1 204 ? -56.991 1.056 76.307 1.00 59.53 204 LYS A O 1
ATOM 1671 N N . THR A 1 205 ? -58.008 -0.452 74.972 1.00 59.84 205 THR A N 1
ATOM 1672 C CA . THR A 1 205 ? -59.328 -0.348 75.611 1.00 59.84 205 THR A CA 1
ATOM 1673 C C . THR A 1 205 ? -59.312 -0.925 77.024 1.00 59.84 205 THR A C 1
ATOM 1675 O O . THR A 1 205 ? -59.754 -0.228 77.936 1.00 59.84 205 THR A O 1
ATOM 1678 N N . GLU A 1 206 ? -58.724 -2.101 77.254 1.00 59.53 206 GLU A N 1
ATOM 1679 C CA . GLU A 1 206 ? -58.565 -2.687 78.596 1.00 59.53 206 GLU A CA 1
ATOM 1680 C C . GLU A 1 206 ? -57.812 -1.749 79.554 1.00 59.53 206 GLU A C 1
ATOM 1682 O O . GLU A 1 206 ? -58.320 -1.454 80.634 1.00 59.53 206 GLU A O 1
ATOM 1687 N N . LEU A 1 207 ? -56.682 -1.168 79.136 1.00 61.50 207 LEU A N 1
ATOM 1688 C CA . LEU A 1 207 ? -55.920 -0.208 79.950 1.00 61.50 207 LEU A CA 1
ATOM 1689 C C . LEU A 1 207 ? -56.699 1.076 80.272 1.00 61.50 207 LEU A C 1
ATOM 1691 O O . LEU A 1 207 ? -56.663 1.536 81.412 1.00 61.50 207 LEU A O 1
ATOM 1695 N N . THR A 1 208 ? -57.430 1.658 79.313 1.00 66.12 208 THR A N 1
ATOM 1696 C CA . THR A 1 208 ? -58.300 2.815 79.609 1.00 66.12 208 THR A CA 1
ATOM 1697 C C . THR A 1 208 ? -59.459 2.460 80.531 1.00 66.12 208 THR A C 1
ATOM 1699 O O . THR A 1 208 ? -59.865 3.294 81.334 1.00 66.12 208 THR A O 1
ATOM 1702 N N . THR A 1 209 ? -59.974 1.231 80.453 1.00 64.94 209 THR A N 1
ATOM 1703 C CA . THR A 1 209 ? -61.074 0.781 81.315 1.00 64.94 209 THR A CA 1
ATOM 1704 C C . THR A 1 209 ? -60.582 0.543 82.748 1.00 64.94 209 THR A C 1
ATOM 1706 O O . THR A 1 209 ? -61.288 0.875 83.693 1.00 64.94 209 THR A O 1
ATOM 1709 N N . SER A 1 210 ? -59.348 0.058 82.929 1.00 64.44 210 SER A N 1
ATOM 1710 C CA . SER A 1 210 ? -58.716 -0.113 84.248 1.00 64.44 210 SER A CA 1
ATOM 1711 C C . SER A 1 210 ? -58.248 1.187 84.918 1.00 64.44 210 SER A C 1
ATOM 1713 O O . SER A 1 210 ? -58.007 1.175 86.116 1.00 64.44 210 SER A O 1
ATOM 1715 N N . LEU A 1 211 ? -58.104 2.294 84.180 1.00 60.84 211 LEU A N 1
ATOM 1716 C CA . LEU A 1 211 ? -57.741 3.617 84.725 1.00 60.84 211 LEU A CA 1
ATOM 1717 C C . LEU A 1 211 ? -58.957 4.483 85.110 1.00 60.84 211 LEU A C 1
ATOM 1719 O O . LEU A 1 211 ? -58.783 5.531 85.727 1.00 60.84 211 LEU A O 1
ATOM 1723 N N . LEU A 1 212 ? -60.168 4.077 84.711 1.00 55.94 212 LEU A N 1
ATOM 1724 C CA . LEU A 1 212 ? -61.434 4.777 84.979 1.00 55.94 212 LEU A CA 1
ATOM 1725 C C . LEU A 1 212 ? -62.259 4.147 86.122 1.00 55.94 212 LEU A C 1
ATOM 1727 O O . LEU A 1 212 ? -63.340 4.652 86.428 1.00 55.94 212 LEU A O 1
ATOM 17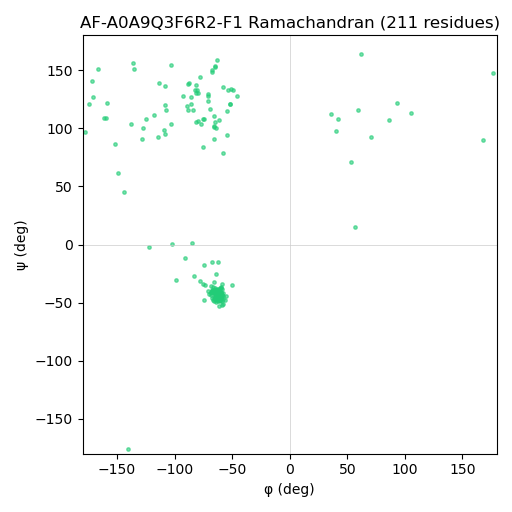31 N N . LEU A 1 213 ? -61.755 3.073 86.739 1.00 49.16 213 LEU A N 1
ATOM 1732 C CA . LEU A 1 213 ? -62.268 2.432 87.959 1.00 49.16 213 LEU A CA 1
ATOM 1733 C C . LEU A 1 213 ? -61.345 2.750 89.139 1.00 49.16 213 LEU A C 1
ATOM 1735 O O . LEU A 1 213 ? -61.885 2.967 90.245 1.00 49.16 213 LEU A O 1
#